Protein AF-0000000066248149 (afdb_homodimer)

pLDDT: mean 94.38, std 10.36, range [33.78, 98.94]

Radius of gyration: 23.55 Å; Cα contacts (8 Å, |Δi|>4): 414; chains: 2; bounding box: 56×66×55 Å

Secondary structure (DSSP, 8-state):
------HHHHHHHHHHHHHHHHHHHHHHIIIIIHHHHHHHS-HHHHHHHHHHHHHHHHHHHHHHHHHHHHHHHHHS-GGG--HHHHHHHHHHHHHHHHHHHIIIIIHHHHHHHHHHHHHHHHHTT-SSSPTT---SS-HHHHHHHH-HHHHHHHHHHHHHHHHHHHHHHHHHHHHHHHHHHHHHTBS--/------HHHHHHHHHHHHHHHHHHHHHHIIIIIHHHHHHHS-HHHHHHHHHHHHHHHHHHHHHHHHHHHHHHHHHS-GGG--HHHHHHHHHHHHHHHHHHHIIIIIHHHHHHHHHHHHHHHHHTT-SSSPTT---SS-HHHHHHHH-HHHHHHHHHHHHHHHHHHHHHHHHHHHHHHHHHHHHHTBS--

Foldseek 3Di:
DCVPCPPVNVLVVLLVVLLVVLLVLLCCCQPPPLVCPLQVAFQVVSLVVCLVCQLVNLVSQLVSLVSNLVSLVVVDPPVDGDPVSVLLNVLSVLLNVLSCCLNPPLVVQLSVLVVVLVVVQVVVVGRRDRPPPDDDDDVLVVCCVPDVVSVVSVVSNCVSVVSNSVSSVSNNVSSVVSVVVVVVVDPDD/DCVPCPPVNVLVVLLVVLLVVLLVLLCCCQPPPLVCCLQVAFQVVSLVVCLVCQLVNLVSQLVSLVSNLVSLVVVDPPVDGDPVSVLLNVLSVLLNVLSCCLNPPLVVQLSVLVVVLVVVQVVVVGRRDRPPPDDDDDVLVVCCVPDVVNVVSVVSNCVSVVSNSVSSVSNNVSSVVSVVVVVVVDPDD

InterPro domains:
  IPR025423 TMEM205-like [PF13664] (17-114)
  IPR042623 Transmembrane protein 205 [PTHR46916] (1-189)

Structure (mmCIF, N/CA/C/O backbone):
data_AF-0000000066248149-model_v1
#
loop_
_entity.id
_entity.type
_entity.pdbx_description
1 polymer 'Transmembrane protein 205'
#
loop_
_atom_site.group_PDB
_atom_site.id
_atom_site.type_symbol
_atom_site.label_atom_id
_atom_site.label_alt_id
_atom_site.label_comp_id
_atom_site.label_asym_id
_atom_site.label_entity_id
_atom_site.label_seq_id
_atom_site.pdbx_PDB_ins_code
_atom_site.Cartn_x
_atom_site.Cartn_y
_atom_site.Cartn_z
_atom_site.occupancy
_atom_site.B_iso_or_equiv
_atom_site.auth_seq_id
_atom_site.auth_comp_id
_atom_site.auth_asym_id
_atom_site.auth_atom_id
_atom_site.pdbx_PDB_model_num
ATOM 1 N N . MET A 1 1 ? 14.969 28.234 25.125 1 33.91 1 MET A N 1
ATOM 2 C CA . MET A 1 1 ? 13.562 27.922 24.906 1 33.91 1 MET A CA 1
ATOM 3 C C . MET A 1 1 ? 13.344 26.406 24.844 1 33.91 1 MET A C 1
ATOM 5 O O . MET A 1 1 ? 13.898 25.734 23.969 1 33.91 1 MET A O 1
ATOM 9 N N . GLU A 1 2 ? 13.234 25.688 25.938 1 38.41 2 GLU A N 1
ATOM 10 C CA . GLU A 1 2 ? 13.242 24.281 26.328 1 38.41 2 GLU A CA 1
ATOM 11 C C . GLU A 1 2 ? 12.25 23.469 25.5 1 38.41 2 GLU A C 1
ATOM 13 O O . GLU A 1 2 ? 11.07 23.391 25.828 1 38.41 2 GLU A O 1
ATOM 18 N N . GLU A 1 3 ? 12.18 23.672 24.219 1 42.09 3 GLU A N 1
ATOM 19 C CA . GLU A 1 3 ? 11.172 23.094 23.344 1 42.09 3 GLU A CA 1
ATOM 20 C C . GLU A 1 3 ? 11.016 21.594 23.609 1 42.09 3 GLU A C 1
ATOM 22 O O . GLU A 1 3 ? 11.758 20.781 23.047 1 42.09 3 GLU A O 1
ATOM 27 N N . GLY A 1 4 ? 11.125 21.125 24.75 1 42.22 4 GLY A N 1
ATOM 28 C CA . GLY A 1 4 ? 10.773 19.828 25.312 1 42.22 4 GLY A CA 1
ATOM 29 C C . GLY A 1 4 ? 9.594 19.172 24.609 1 42.22 4 GLY A C 1
ATOM 30 O O . GLY A 1 4 ? 8.633 19.859 24.25 1 42.22 4 GLY A O 1
ATOM 31 N N . GLY A 1 5 ? 9.695 18.094 23.781 1 51.47 5 GLY A N 1
ATOM 32 C CA . GLY A 1 5 ? 8.609 17.453 23.062 1 51.47 5 GLY A CA 1
ATOM 33 C C . GLY A 1 5 ? 7.305 17.438 23.828 1 51.47 5 GLY A C 1
ATOM 34 O O . GLY A 1 5 ? 7.199 16.781 24.875 1 51.47 5 GLY A O 1
ATOM 35 N N . ASN A 1 6 ? 6.555 18.562 24.047 1 65.19 6 ASN A N 1
ATOM 36 C CA . ASN A 1 6 ? 5.242 18.672 24.688 1 65.19 6 ASN A CA 1
ATOM 37 C C . ASN A 1 6 ? 4.328 17.531 24.25 1 65.19 6 ASN A C 1
ATOM 39 O O . ASN A 1 6 ? 4.41 17.047 23.125 1 65.19 6 ASN A O 1
ATOM 43 N N . PRO A 1 7 ? 3.953 16.609 25.297 1 70.25 7 PRO A N 1
ATOM 44 C CA . PRO A 1 7 ? 2.994 15.531 25.031 1 70.25 7 PRO A CA 1
ATOM 45 C C . PRO A 1 7 ? 2.027 15.875 23.906 1 70.25 7 PRO A C 1
ATOM 47 O O . PRO A 1 7 ? 1.645 14.992 23.125 1 70.25 7 PRO A O 1
ATOM 50 N N . GLY A 1 8 ? 1.826 17.047 23.688 1 83.5 8 GLY A N 1
ATOM 51 C CA . GLY A 1 8 ? 0.946 17.5 22.625 1 83.5 8 GLY A CA 1
ATOM 52 C C . GLY A 1 8 ? 1.567 17.375 21.25 1 83.5 8 GLY A C 1
ATOM 53 O O . GLY A 1 8 ? 0.894 16.984 20.281 1 83.5 8 GLY A O 1
ATOM 54 N N . SER A 1 9 ? 2.834 17.609 21.219 1 89.06 9 SER A N 1
ATOM 55 C CA . SER A 1 9 ? 3.533 17.531 19.938 1 89.06 9 SER A CA 1
ATOM 56 C C . SER A 1 9 ? 3.629 16.078 19.453 1 89.06 9 SER A C 1
ATOM 58 O O . SER A 1 9 ? 3.42 15.805 18.266 1 89.06 9 SER A O 1
ATOM 60 N N . LEU A 1 10 ? 3.918 15.18 20.328 1 93.38 10 LEU A N 1
ATOM 61 C CA . LEU A 1 10 ? 4.031 13.766 19.969 1 93.38 10 LEU A CA 1
ATOM 62 C C . LEU A 1 10 ? 2.688 13.219 19.5 1 93.38 10 LEU A C 1
ATOM 64 O O . LEU A 1 10 ? 2.631 12.438 18.547 1 93.38 10 LEU A O 1
ATOM 68 N N . THR A 1 11 ? 1.676 13.633 20.156 1 95.31 11 THR A N 1
ATOM 69 C CA . THR A 1 11 ? 0.334 13.18 19.797 1 95.31 11 THR A CA 1
ATOM 70 C C . THR A 1 11 ? -0.027 13.617 18.375 1 95.31 11 THR A C 1
ATOM 72 O O . THR A 1 11 ? -0.586 12.836 17.609 1 95.31 11 THR A O 1
ATOM 75 N N . LYS A 1 12 ? 0.345 14.805 18.031 1 95.94 12 LYS A N 1
ATOM 76 C CA . LYS A 1 12 ? 0.084 15.305 16.688 1 95.94 12 LYS A CA 1
ATOM 77 C C . LYS A 1 12 ? 0.858 14.508 15.641 1 95.94 12 LYS A C 1
ATOM 79 O O . LYS A 1 12 ? 0.318 14.164 14.586 1 95.94 12 LYS A O 1
ATOM 84 N N . VAL A 1 13 ? 2.068 14.281 15.977 1 97.81 13 VAL A N 1
ATOM 85 C CA . VAL A 1 13 ? 2.93 13.562 15.047 1 97.81 13 VAL A CA 1
ATOM 86 C C . VAL A 1 13 ? 2.398 12.141 14.844 1 97.81 13 VAL A C 1
ATOM 88 O O . VAL A 1 13 ? 2.258 11.68 13.711 1 97.81 13 VAL A O 1
ATOM 91 N N . VAL A 1 14 ? 2.035 11.453 15.914 1 98.44 14 VAL A N 1
ATOM 92 C CA . VAL A 1 14 ? 1.514 10.094 15.812 1 98.44 14 VAL A CA 1
ATOM 93 C C . VAL A 1 14 ? 0.2 10.094 15.039 1 98.44 14 VAL A C 1
ATOM 95 O O . VAL A 1 14 ? -0.014 9.25 14.164 1 98.44 14 VAL A O 1
ATOM 98 N N . HIS A 1 15 ? -0.633 11.031 15.328 1 98.5 15 HIS A N 1
ATOM 99 C CA . HIS A 1 15 ? -1.924 11.133 14.656 1 98.5 15 HIS A CA 1
ATOM 100 C C . HIS A 1 15 ? -1.751 11.266 13.148 1 98.5 15 HIS A C 1
ATOM 102 O O . HIS A 1 15 ? -2.359 10.516 12.383 1 98.5 15 HIS A O 1
ATOM 108 N N . LEU A 1 16 ? -0.865 12.164 12.781 1 98.5 16 LEU A N 1
ATOM 109 C CA . LEU A 1 16 ? -0.711 12.43 11.352 1 98.5 16 LEU A CA 1
ATOM 110 C C . LEU A 1 16 ? -0.022 11.266 10.656 1 98.5 16 LEU A C 1
ATOM 112 O O . LEU A 1 16 ? -0.411 10.883 9.547 1 98.5 16 LEU A O 1
ATOM 116 N N . LEU A 1 17 ? 0.949 10.672 11.273 1 98.88 17 LEU A N 1
ATOM 117 C CA . LEU A 1 17 ? 1.654 9.555 10.656 1 98.88 17 LEU A CA 1
ATOM 118 C C . LEU A 1 17 ? 0.732 8.344 10.5 1 98.88 17 LEU A C 1
ATOM 120 O O . LEU A 1 17 ? 0.733 7.691 9.461 1 98.88 17 LEU A O 1
ATOM 124 N N . VAL A 1 18 ? -0.037 8.07 11.508 1 98.94 18 VAL A N 1
ATOM 125 C CA . VAL A 1 18 ? -0.947 6.934 11.469 1 98.94 18 VAL A CA 1
ATOM 126 C C . VAL A 1 18 ? -2.023 7.168 10.414 1 98.94 18 VAL A C 1
ATOM 128 O O . VAL A 1 18 ? -2.328 6.273 9.617 1 98.94 18 VAL A O 1
ATOM 131 N N . LEU A 1 19 ? -2.566 8.352 10.391 1 98.88 19 LEU A N 1
ATOM 132 C CA . LEU A 1 19 ? -3.586 8.695 9.406 1 98.88 19 LEU A CA 1
ATOM 133 C C . LEU A 1 19 ? -3.018 8.633 7.992 1 98.88 19 LEU A C 1
ATOM 135 O O . LEU A 1 19 ? -3.652 8.086 7.09 1 98.88 19 LEU A O 1
ATOM 139 N N . SER A 1 20 ? -1.817 9.148 7.789 1 98.94 20 SER A N 1
ATOM 140 C CA . SER A 1 20 ? -1.15 9.117 6.492 1 98.94 20 SER A CA 1
ATOM 141 C C . SER A 1 20 ? -0.842 7.691 6.055 1 98.94 20 SER A C 1
ATOM 143 O O . SER A 1 20 ? -0.979 7.352 4.879 1 98.94 20 SER A O 1
ATOM 145 N N . GLY A 1 21 ? -0.405 6.93 7.039 1 98.88 21 GLY A N 1
ATOM 146 C CA . GLY A 1 21 ? -0.153 5.523 6.754 1 98.88 21 GLY A CA 1
ATOM 147 C C . GLY A 1 21 ? -1.379 4.789 6.246 1 98.88 21 GLY A C 1
ATOM 148 O O . GLY A 1 21 ? -1.31 4.078 5.242 1 98.88 21 GLY A O 1
ATOM 149 N N . ALA A 1 22 ? -2.486 5.012 6.922 1 98.88 22 ALA A N 1
ATOM 150 C CA . ALA A 1 22 ? -3.732 4.363 6.523 1 98.88 22 ALA A CA 1
ATOM 151 C C . ALA A 1 22 ? -4.188 4.852 5.148 1 98.88 22 ALA A C 1
ATOM 153 O O . ALA A 1 22 ? -4.539 4.043 4.285 1 98.88 22 ALA A O 1
ATOM 154 N N . TRP A 1 23 ? -4.152 6.133 4.965 1 98.81 23 TRP A N 1
ATOM 155 C CA . TRP A 1 23 ? -4.566 6.746 3.709 1 98.81 23 TRP A CA 1
ATOM 156 C C . TRP A 1 23 ? -3.734 6.215 2.545 1 98.81 23 TRP A C 1
ATOM 158 O O . TRP A 1 23 ? -4.285 5.766 1.536 1 98.81 23 TRP A O 1
ATOM 168 N N . GLY A 1 24 ? -2.451 6.219 2.662 1 98.88 24 GLY A N 1
ATOM 169 C CA . GLY A 1 24 ? -1.579 5.785 1.581 1 98.88 24 GLY A CA 1
ATOM 170 C C . GLY A 1 24 ? -1.695 4.305 1.277 1 98.88 24 GLY A C 1
ATOM 171 O O . GLY A 1 24 ? -1.671 3.9 0.112 1 98.88 24 GLY A O 1
ATOM 172 N N . MET A 1 25 ? -1.749 3.527 2.352 1 98.81 25 MET A N 1
ATOM 173 C CA . MET A 1 25 ? -1.972 2.094 2.184 1 98.81 25 MET A CA 1
ATOM 174 C C . MET A 1 25 ? -3.262 1.83 1.415 1 98.81 25 MET A C 1
ATOM 176 O O . MET A 1 25 ? -3.277 1.038 0.471 1 98.81 25 MET A O 1
ATOM 180 N N . GLN A 1 26 ? -4.297 2.525 1.776 1 98.88 26 GLN A N 1
ATOM 181 C CA . GLN A 1 26 ? -5.598 2.326 1.15 1 98.88 26 GLN A CA 1
ATOM 182 C C . GLN A 1 26 ? -5.582 2.777 -0.307 1 98.88 26 GLN A C 1
ATOM 184 O O . GLN A 1 26 ? -6.16 2.119 -1.173 1 98.88 26 GLN A O 1
ATOM 189 N N . MET A 1 27 ? -4.941 3.842 -0.58 1 98.81 27 MET A N 1
ATOM 190 C CA . MET A 1 27 ? -4.832 4.32 -1.955 1 98.81 27 MET A CA 1
ATOM 191 C C . MET A 1 27 ? -4.105 3.301 -2.828 1 98.81 27 MET A C 1
ATOM 193 O O . MET A 1 27 ? -4.543 3.006 -3.939 1 98.81 27 MET A O 1
ATOM 197 N N . TRP A 1 28 ? -3.068 2.773 -2.297 1 98.75 28 TRP A N 1
ATOM 198 C CA . TRP A 1 28 ? -2.246 1.819 -3.033 1 98.75 28 TRP A CA 1
ATOM 199 C C . TRP A 1 28 ? -3.014 0.527 -3.295 1 98.75 28 TRP A C 1
ATOM 201 O O . TRP A 1 28 ? -3.086 0.059 -4.434 1 98.75 28 TRP A O 1
ATOM 211 N N . VAL A 1 29 ? -3.592 -0.012 -2.285 1 98.5 29 VAL A N 1
ATOM 212 C CA . VAL A 1 29 ? -4.234 -1.32 -2.365 1 98.5 29 VAL A CA 1
ATOM 213 C C . VAL A 1 29 ? -5.492 -1.228 -3.227 1 98.5 29 VAL A C 1
ATOM 215 O O . VAL A 1 29 ? -5.777 -2.129 -4.016 1 98.5 29 VAL A O 1
ATOM 218 N N . THR A 1 30 ? -6.223 -0.113 -3.146 1 97.94 30 THR A N 1
ATOM 219 C CA . THR A 1 30 ? -7.516 0.007 -3.812 1 97.94 30 THR A CA 1
ATOM 220 C C . THR A 1 30 ? -7.332 0.404 -5.273 1 97.94 30 THR A C 1
ATOM 222 O O . THR A 1 30 ? -7.98 -0.158 -6.16 1 97.94 30 THR A O 1
ATOM 225 N N . PHE A 1 31 ? -6.383 1.302 -5.543 1 98.25 31 PHE A N 1
ATOM 226 C CA . PHE A 1 31 ? -6.43 1.921 -6.863 1 98.25 31 PHE A CA 1
ATOM 227 C C . PHE A 1 31 ? -5.227 1.503 -7.699 1 98.25 31 PHE A C 1
ATOM 229 O O . PHE A 1 31 ? -5.176 1.773 -8.898 1 98.25 31 PHE A O 1
ATOM 236 N N . ILE A 1 32 ? -4.203 0.865 -7.117 1 98.19 32 ILE A N 1
ATOM 237 C CA . ILE A 1 32 ? -3.02 0.554 -7.914 1 98.19 32 ILE A CA 1
ATOM 238 C C . ILE A 1 32 ? -2.762 -0.951 -7.887 1 98.19 32 ILE A C 1
ATOM 240 O O . ILE A 1 32 ? -2.959 -1.639 -8.891 1 98.19 32 ILE A O 1
ATOM 244 N N . SER A 1 33 ? -2.461 -1.446 -6.66 1 97.88 33 SER A N 1
ATOM 245 C CA . SER A 1 33 ? -1.986 -2.822 -6.566 1 97.88 33 SER A CA 1
ATOM 246 C C . SER A 1 33 ? -3.045 -3.807 -7.051 1 97.88 33 SER A C 1
ATOM 248 O O . SER A 1 33 ? -2.738 -4.746 -7.789 1 97.88 33 SER A O 1
ATOM 250 N N . GLY A 1 34 ? -4.297 -3.58 -6.691 1 96 34 GLY A N 1
ATOM 251 C CA . GLY A 1 34 ? -5.363 -4.473 -7.121 1 96 34 GLY A CA 1
ATOM 252 C C . GLY A 1 34 ? -5.5 -4.551 -8.633 1 96 34 GLY A C 1
ATOM 253 O O . GLY A 1 34 ? -5.609 -5.641 -9.195 1 96 34 GLY A O 1
ATOM 254 N N . PHE A 1 35 ? -5.414 -3.459 -9.273 1 96 35 PHE A N 1
ATOM 255 C CA . PHE A 1 35 ? -5.602 -3.4 -10.719 1 96 35 PHE A CA 1
ATOM 256 C C . PHE A 1 35 ? -4.391 -3.971 -11.445 1 96 35 PHE A C 1
ATOM 258 O O . PHE A 1 35 ? -4.535 -4.746 -12.391 1 96 35 PHE A O 1
ATOM 265 N N . VAL A 1 36 ? -3.242 -3.66 -10.969 1 97.81 36 VAL A N 1
ATOM 266 C CA . VAL A 1 36 ? -2.01 -4.117 -11.594 1 97.81 36 VAL A CA 1
ATOM 267 C C . VAL A 1 36 ? -1.908 -5.637 -11.492 1 97.81 36 VAL A C 1
ATOM 269 O O . VAL A 1 36 ? -1.599 -6.312 -12.477 1 97.81 36 VAL A O 1
ATOM 272 N N . LEU A 1 37 ? -2.23 -6.156 -10.375 1 98.12 37 LEU A N 1
ATOM 273 C CA . LEU A 1 37 ? -2.092 -7.594 -10.164 1 98.12 37 LEU A CA 1
ATOM 274 C C . LEU A 1 37 ? -3.209 -8.359 -10.859 1 98.12 37 LEU A C 1
ATOM 276 O O . LEU A 1 37 ? -2.984 -9.445 -11.391 1 98.12 37 LEU A O 1
ATOM 280 N N . PHE A 1 38 ? -4.395 -7.789 -10.891 1 96.5 38 PHE A N 1
ATOM 281 C CA . PHE A 1 38 ? -5.508 -8.445 -11.57 1 96.5 38 PHE A CA 1
ATOM 282 C C . PHE A 1 38 ? -5.203 -8.625 -13.047 1 96.5 38 PHE A C 1
ATOM 284 O O . PHE A 1 38 ? -5.492 -9.68 -13.625 1 96.5 38 PHE A O 1
ATOM 291 N N . ARG A 1 39 ? -4.578 -7.695 -13.664 1 95.88 39 ARG A N 1
ATOM 292 C CA . ARG A 1 39 ? -4.293 -7.742 -15.094 1 95.88 39 ARG A CA 1
ATOM 293 C C . ARG A 1 39 ? -2.992 -8.492 -15.367 1 95.88 39 ARG A C 1
ATOM 295 O O . ARG A 1 39 ? -2.719 -8.867 -16.516 1 95.88 39 ARG A O 1
ATOM 302 N N . GLY A 1 40 ? -2.246 -8.703 -14.32 1 96.5 40 GLY A N 1
ATOM 303 C CA . GLY A 1 40 ? -0.903 -9.203 -14.562 1 96.5 40 GLY A CA 1
ATOM 304 C C . GLY A 1 40 ? -0.698 -10.625 -14.078 1 96.5 40 GLY A C 1
ATOM 305 O O . GLY A 1 40 ? 0.322 -11.242 -14.375 1 96.5 40 GLY A O 1
ATOM 306 N N . LEU A 1 41 ? -1.676 -11.148 -13.328 1 97.44 41 LEU A N 1
ATOM 307 C CA . LEU A 1 41 ? -1.534 -12.477 -12.75 1 97.44 41 LEU A CA 1
ATOM 308 C C . LEU A 1 41 ? -2.654 -13.398 -13.234 1 97.44 41 LEU A C 1
ATOM 310 O O . LEU A 1 41 ? -3.742 -12.93 -13.57 1 97.44 41 LEU A O 1
ATOM 314 N N . PRO A 1 42 ? -2.324 -14.727 -13.258 1 96.94 42 PRO A N 1
ATOM 315 C CA . PRO A 1 42 ? -3.445 -15.656 -13.414 1 96.94 42 PRO A CA 1
ATOM 316 C C . PRO A 1 42 ? -4.527 -15.453 -12.352 1 96.94 42 PRO A C 1
ATOM 318 O O . PRO A 1 42 ? -4.219 -15.125 -11.203 1 96.94 42 PRO A O 1
ATOM 321 N N . ARG A 1 43 ? -5.711 -15.695 -12.75 1 96.62 43 ARG A N 1
ATOM 322 C CA . ARG A 1 43 ? -6.883 -15.391 -11.938 1 96.62 43 ARG A CA 1
ATOM 323 C C . ARG A 1 43 ? -6.758 -16 -10.547 1 96.62 43 ARG A C 1
ATOM 325 O O . ARG A 1 43 ? -6.938 -15.312 -9.539 1 96.62 43 ARG A O 1
ATOM 332 N N . HIS A 1 44 ? -6.391 -17.266 -10.43 1 97.88 44 HIS A N 1
ATOM 333 C CA . HIS A 1 44 ? -6.344 -17.922 -9.125 1 97.88 44 HIS A CA 1
ATOM 334 C C . HIS A 1 44 ? -5.125 -17.484 -8.328 1 97.88 44 HIS A C 1
ATOM 336 O O . HIS A 1 44 ? -5.168 -17.438 -7.098 1 97.88 44 HIS A O 1
ATOM 342 N N . THR A 1 45 ? -4.008 -17.172 -9.023 1 97.81 45 THR A N 1
ATOM 343 C CA . THR A 1 45 ? -2.85 -16.609 -8.344 1 97.81 45 THR A CA 1
ATOM 344 C C . THR A 1 45 ? -3.188 -15.242 -7.73 1 97.81 45 THR A C 1
ATOM 346 O O . THR A 1 45 ? -2.783 -14.945 -6.605 1 97.81 45 THR A O 1
ATOM 349 N N . PHE A 1 46 ? -3.941 -14.492 -8.492 1 98.31 46 PHE A N 1
ATOM 350 C CA . PHE A 1 46 ? -4.41 -13.211 -7.977 1 98.31 46 PHE A CA 1
ATOM 351 C C . PHE A 1 46 ? -5.223 -13.406 -6.703 1 98.31 46 PHE A C 1
ATOM 353 O O . PHE A 1 46 ? -5.016 -12.695 -5.715 1 98.31 46 PHE A O 1
ATOM 360 N N . GLY A 1 47 ? -6.105 -14.297 -6.738 1 98.06 47 GLY A N 1
ATOM 361 C CA . GLY A 1 47 ? -6.895 -14.594 -5.555 1 98.06 47 GLY A CA 1
ATOM 362 C C . GLY A 1 47 ? -6.055 -15.008 -4.359 1 98.06 47 GLY A C 1
ATOM 363 O O . GLY A 1 47 ? -6.309 -14.578 -3.234 1 98.06 47 GLY A O 1
ATOM 364 N N . LEU A 1 48 ? -5.121 -15.82 -4.625 1 98.31 48 LEU A N 1
ATOM 365 C CA . LEU A 1 48 ? -4.223 -16.266 -3.564 1 98.31 48 LEU A CA 1
ATOM 366 C C . LEU A 1 48 ? -3.494 -15.086 -2.936 1 98.31 48 LEU A C 1
ATOM 368 O O . LEU A 1 48 ? -3.432 -14.969 -1.71 1 98.31 48 LEU A O 1
ATOM 372 N N . VAL A 1 49 ? -2.977 -14.227 -3.746 1 98.56 49 VAL A N 1
ATOM 373 C CA . VAL A 1 49 ? -2.256 -13.047 -3.277 1 98.56 49 VAL A CA 1
ATOM 374 C C . VAL A 1 49 ? -3.166 -12.203 -2.387 1 98.56 49 VAL A C 1
ATOM 376 O O . VAL A 1 49 ? -2.779 -11.812 -1.282 1 98.56 49 VAL A O 1
ATOM 379 N N . GLN A 1 50 ? -4.379 -11.938 -2.883 1 98.25 50 GLN A N 1
ATOM 380 C CA . GLN A 1 50 ? -5.324 -11.125 -2.123 1 98.25 50 GLN A CA 1
ATOM 381 C C . GLN A 1 50 ? -5.676 -11.789 -0.796 1 98.25 50 GLN A C 1
ATOM 383 O O . GLN A 1 50 ? -5.797 -11.117 0.229 1 98.25 50 GLN A O 1
ATOM 388 N N . SER A 1 51 ? -5.852 -13.078 -0.835 1 98.38 51 SER A N 1
ATOM 389 C CA . SER A 1 51 ? -6.238 -13.797 0.373 1 98.38 51 SER A CA 1
ATOM 390 C C . SER A 1 51 ? -5.152 -13.711 1.44 1 98.38 51 SER A C 1
ATOM 392 O O . SER A 1 51 ? -5.441 -13.797 2.637 1 98.38 51 SER A O 1
ATOM 394 N N . LYS A 1 52 ? -3.887 -13.523 1.067 1 98.19 52 LYS A N 1
ATOM 395 C CA . LYS A 1 52 ? -2.789 -13.375 2.02 1 98.19 52 LYS A CA 1
ATOM 396 C C . LYS A 1 52 ? -2.725 -11.953 2.562 1 98.19 52 LYS A C 1
ATOM 398 O O . LYS A 1 52 ? -2.406 -11.742 3.734 1 98.19 52 LYS A O 1
ATOM 403 N N . LEU A 1 53 ? -3.057 -11 1.758 1 98.62 53 LEU A N 1
ATOM 404 C CA . LEU A 1 53 ? -2.828 -9.594 2.084 1 98.62 53 LEU A CA 1
ATOM 405 C C . LEU A 1 53 ? -4 -9.023 2.877 1 98.62 53 LEU A C 1
ATOM 407 O O . LEU A 1 53 ? -3.801 -8.25 3.814 1 98.62 53 LEU A O 1
ATOM 411 N N . PHE A 1 54 ? -5.215 -9.398 2.615 1 98.62 54 PHE A N 1
ATOM 412 C CA . PHE A 1 54 ? -6.395 -8.648 3.031 1 98.62 54 PHE A CA 1
ATOM 413 C C . PHE A 1 54 ? -6.641 -8.812 4.527 1 98.62 54 PHE A C 1
ATOM 415 O O . PHE A 1 54 ? -7.094 -7.879 5.191 1 98.62 54 PHE A O 1
ATOM 422 N N . PRO A 1 55 ? -6.406 -9.945 5.117 1 98.5 55 PRO A N 1
ATOM 423 C CA . PRO A 1 55 ? -6.539 -10 6.578 1 98.5 55 PRO A CA 1
ATOM 424 C C . PRO A 1 55 ? -5.676 -8.953 7.285 1 98.5 55 PRO A C 1
ATOM 426 O O . PRO A 1 55 ? -6.133 -8.305 8.227 1 98.5 55 PRO A O 1
ATOM 429 N N . PHE A 1 56 ? -4.484 -8.742 6.859 1 98.56 56 PHE A N 1
ATOM 430 C CA . PHE A 1 56 ? -3.598 -7.75 7.449 1 98.56 56 PHE A CA 1
ATOM 431 C C . PHE A 1 56 ? -4.059 -6.34 7.105 1 98.56 56 PHE A C 1
ATOM 433 O O . PHE A 1 56 ? -4.086 -5.461 7.973 1 98.56 56 PHE A O 1
ATOM 440 N N . TYR A 1 57 ? -4.391 -6.18 5.859 1 98.81 57 TYR A N 1
ATOM 441 C CA . TYR A 1 57 ? -4.812 -4.871 5.367 1 98.81 57 TYR A CA 1
ATOM 442 C C . TYR A 1 57 ? -5.98 -4.332 6.188 1 98.81 57 TYR A C 1
ATOM 444 O O . TYR A 1 57 ? -5.941 -3.191 6.66 1 98.81 57 TYR A O 1
ATOM 452 N N . PHE A 1 58 ? -6.961 -5.137 6.414 1 98.88 58 PHE A N 1
ATOM 453 C CA . PHE A 1 58 ? -8.18 -4.668 7.066 1 98.88 58 PHE A CA 1
ATOM 454 C C . PHE A 1 58 ? -7.969 -4.543 8.57 1 98.88 58 PHE A C 1
ATOM 456 O O . PHE A 1 58 ? -8.508 -3.629 9.203 1 98.88 58 PHE A O 1
ATOM 463 N N . HIS A 1 59 ? -7.223 -5.434 9.125 1 98.88 59 HIS A N 1
ATOM 464 C CA . HIS A 1 59 ? -6.973 -5.309 10.555 1 98.88 59 HIS A CA 1
ATOM 465 C C . HIS A 1 59 ? -6.078 -4.113 10.852 1 98.88 59 HIS A C 1
ATOM 467 O O . HIS A 1 59 ? -6.262 -3.432 11.859 1 98.88 59 HIS A O 1
ATOM 473 N N . ILE A 1 60 ? -5.102 -3.871 10.016 1 98.88 60 ILE A N 1
ATOM 474 C CA . ILE A 1 60 ? -4.262 -2.688 10.188 1 98.88 60 ILE A CA 1
ATOM 475 C C . ILE A 1 60 ? -5.109 -1.428 10.023 1 98.88 60 ILE A C 1
ATOM 477 O O . ILE A 1 60 ? -4.977 -0.476 10.797 1 98.88 60 ILE A O 1
ATOM 481 N N . SER A 1 61 ? -6 -1.413 9 1 98.88 61 SER A N 1
ATOM 482 C CA . SER A 1 61 ? -6.914 -0.289 8.82 1 98.88 61 SER A CA 1
ATOM 483 C C . SER A 1 61 ? -7.754 -0.044 10.07 1 98.88 61 SER A C 1
ATOM 485 O O . SER A 1 61 ? -7.906 1.098 10.5 1 98.88 61 SER A O 1
ATOM 487 N N . MET A 1 62 ? -8.258 -1.098 10.625 1 98.94 62 MET A N 1
ATOM 488 C CA . MET A 1 62 ? -9.07 -1.012 11.836 1 98.94 62 MET A CA 1
ATOM 489 C C . MET A 1 62 ? -8.258 -0.45 13 1 98.94 62 MET A C 1
ATOM 491 O O . MET A 1 62 ? -8.727 0.433 13.719 1 98.94 62 MET A O 1
ATOM 495 N N . GLY A 1 63 ? -7.055 -0.979 13.164 1 98.94 63 GLY A N 1
ATOM 496 C CA . GLY A 1 63 ? -6.184 -0.49 14.219 1 98.94 63 GLY A CA 1
ATOM 497 C C . GLY A 1 63 ? -5.824 0.976 14.07 1 98.94 63 GLY A C 1
ATOM 498 O O . GLY A 1 63 ? -5.852 1.73 15.047 1 98.94 63 GLY A O 1
ATOM 499 N N . CYS A 1 64 ? -5.453 1.396 12.875 1 98.88 64 CYS A N 1
ATOM 500 C CA . CYS A 1 64 ? -5.133 2.795 12.609 1 98.88 64 CYS A CA 1
ATOM 501 C C . CYS A 1 64 ? -6.324 3.693 12.906 1 98.88 64 CYS A C 1
ATOM 503 O O . CYS A 1 64 ? -6.172 4.762 13.5 1 98.88 64 CYS A O 1
ATOM 505 N N . ALA A 1 65 ? -7.492 3.229 12.484 1 98.88 65 ALA A N 1
ATOM 506 C CA . ALA A 1 65 ? -8.703 4.012 12.734 1 98.88 65 ALA A CA 1
ATOM 507 C C . ALA A 1 65 ? -8.961 4.16 14.227 1 98.88 65 ALA A C 1
ATOM 509 O O . ALA A 1 65 ? -9.344 5.238 14.695 1 98.88 65 ALA A O 1
ATOM 510 N N . PHE A 1 66 ? -8.75 3.127 14.945 1 98.94 66 PHE A N 1
ATOM 511 C CA . PHE A 1 66 ? -8.961 3.148 16.391 1 98.94 66 PHE A CA 1
ATOM 512 C C . PHE A 1 66 ? -7.992 4.117 17.062 1 98.94 66 PHE A C 1
ATOM 514 O O . PHE A 1 66 ? -8.406 4.945 17.875 1 98.94 66 PHE A O 1
ATOM 521 N N . VAL A 1 67 ? -6.746 4.031 16.719 1 98.88 67 VAL A N 1
ATOM 522 C CA . VAL A 1 67 ? -5.715 4.887 17.281 1 98.88 67 VAL A CA 1
ATOM 523 C C . VAL A 1 67 ? -6.043 6.352 17 1 98.88 67 VAL A C 1
ATOM 525 O O . VAL A 1 67 ? -6 7.195 17.891 1 98.88 67 VAL A O 1
ATOM 528 N N . ASN A 1 68 ? -6.414 6.645 15.812 1 98.81 68 ASN A N 1
ATOM 529 C CA . ASN A 1 68 ? -6.676 8.023 15.422 1 98.81 68 ASN A CA 1
ATOM 530 C C . ASN A 1 68 ? -7.926 8.57 16.109 1 98.81 68 ASN A C 1
ATOM 532 O O . ASN A 1 68 ? -7.969 9.742 16.484 1 98.81 68 ASN A O 1
ATOM 536 N N . LEU A 1 69 ? -8.945 7.727 16.203 1 98.75 69 LEU A N 1
ATOM 537 C CA . LEU A 1 69 ? -10.148 8.164 16.906 1 98.75 69 LEU A CA 1
ATOM 538 C C . LEU A 1 69 ? -9.844 8.461 18.359 1 98.75 69 LEU A C 1
ATOM 540 O O . LEU A 1 69 ? -10.273 9.484 18.891 1 98.75 69 LEU A O 1
ATOM 544 N N . CYS A 1 70 ? -9.055 7.59 19 1 98.5 70 CYS A N 1
ATOM 545 C CA . CYS A 1 70 ? -8.703 7.781 20.406 1 98.5 70 CYS A CA 1
ATOM 546 C C . CYS A 1 70 ? -7.895 9.062 20.594 1 98.5 70 CYS A C 1
ATOM 548 O O . CYS A 1 70 ? -8.141 9.82 21.531 1 98.5 70 CYS A O 1
ATOM 550 N N . ILE A 1 71 ? -7.004 9.289 19.719 1 97.94 71 ILE A N 1
ATOM 551 C CA . ILE A 1 71 ? -6.164 10.477 19.812 1 97.94 71 ILE A CA 1
ATOM 552 C C . ILE A 1 71 ? -7.023 11.734 19.656 1 97.94 71 ILE A C 1
ATOM 554 O O . ILE A 1 71 ? -6.973 12.641 20.484 1 97.94 71 ILE A O 1
ATOM 558 N N . LEU A 1 72 ? -7.824 11.789 18.641 1 97.19 72 LEU A N 1
ATOM 559 C CA . LEU A 1 72 ? -8.641 12.977 18.422 1 97.19 72 LEU A CA 1
ATOM 560 C C . LEU A 1 72 ? -9.617 13.188 19.578 1 97.19 72 LEU A C 1
ATOM 562 O O . LEU A 1 72 ? -9.789 14.312 20.047 1 97.19 72 LEU A O 1
ATOM 566 N N . ALA A 1 73 ? -10.234 12.117 20.016 1 96.69 73 ALA A N 1
ATOM 567 C CA . ALA A 1 73 ? -11.195 12.203 21.109 1 96.69 73 ALA A CA 1
ATOM 568 C C . ALA A 1 73 ? -10.539 12.742 22.375 1 96.69 73 ALA A C 1
ATOM 570 O O . ALA A 1 73 ? -11.164 13.477 23.141 1 96.69 73 ALA A O 1
ATOM 571 N N . SER A 1 74 ? -9.32 12.406 22.594 1 95 74 SER A N 1
ATOM 572 C CA . SER A 1 74 ? -8.617 12.836 23.797 1 95 74 SER A CA 1
ATOM 573 C C . SER A 1 74 ? -8.242 14.312 23.734 1 95 74 SER A C 1
ATOM 575 O O . SER A 1 74 ? -7.93 14.922 24.75 1 95 74 SER A O 1
ATOM 577 N N . GLN A 1 75 ? -8.281 14.852 22.547 1 91.69 75 GLN A N 1
ATOM 578 C CA . GLN A 1 75 ? -7.902 16.25 22.359 1 91.69 75 GLN A CA 1
ATOM 579 C C . GLN A 1 75 ? -9.133 17.156 22.359 1 91.69 75 GLN A C 1
ATOM 581 O O . GLN A 1 75 ? -9 18.375 22.375 1 91.69 75 GLN A O 1
ATOM 586 N N . CYS A 1 76 ? -10.273 16.609 22.359 1 90.56 76 CYS A N 1
ATOM 587 C CA . CYS A 1 76 ? -11.508 17.375 22.234 1 90.56 76 CYS A CA 1
ATOM 588 C C . CYS A 1 76 ? -11.992 17.844 23.594 1 90.56 76 CYS A C 1
ATOM 590 O O . CYS A 1 76 ? -11.859 17.125 24.594 1 90.56 76 CYS A O 1
ATOM 592 N N . SER A 1 77 ? -12.484 19.109 23.672 1 90.56 77 SER A N 1
ATOM 593 C CA . SER A 1 77 ? -13.273 19.547 24.812 1 90.56 77 SER A CA 1
ATOM 594 C C . SER A 1 77 ? -14.734 19.156 24.672 1 90.56 77 SER A C 1
ATOM 596 O O . SER A 1 77 ? -15.516 19.875 24.047 1 90.56 77 SER A O 1
ATOM 598 N N . TRP A 1 78 ? -15.102 18.125 25.266 1 91.94 78 TRP A N 1
ATOM 599 C CA . TRP A 1 78 ? -16.391 17.484 25.047 1 91.94 78 TRP A CA 1
ATOM 600 C C . TRP A 1 78 ? -17.531 18.375 25.484 1 91.94 78 TRP A C 1
ATOM 602 O O . TRP A 1 78 ? -18.641 18.312 24.938 1 91.94 78 TRP A O 1
ATOM 612 N N . ALA A 1 79 ? -17.328 19.281 26.438 1 93.5 79 ALA A N 1
ATOM 613 C CA . ALA A 1 79 ? -18.344 20.203 26.938 1 93.5 79 ALA A CA 1
ATOM 614 C C . ALA A 1 79 ? -18.609 21.312 25.922 1 93.5 79 ALA A C 1
ATOM 616 O O . ALA A 1 79 ? -19.688 21.891 25.906 1 93.5 79 ALA A O 1
ATOM 617 N N . GLN A 1 80 ? -17.734 21.625 25.016 1 94.81 80 GLN A N 1
ATOM 618 C CA . GLN A 1 80 ? -17.844 22.703 24.047 1 94.81 80 GLN A CA 1
ATOM 619 C C . GLN A 1 80 ? -17.391 22.25 22.656 1 94.81 80 GLN A C 1
ATOM 621 O O . GLN A 1 80 ? -16.641 22.938 21.984 1 94.81 80 GLN A O 1
ATOM 626 N N . LEU A 1 81 ? -17.938 21.172 22.266 1 93.19 81 LEU A N 1
ATOM 627 C CA . LEU A 1 81 ? -17.578 20.609 20.953 1 93.19 81 LEU A CA 1
ATOM 628 C C . LEU A 1 81 ? -18.125 21.484 19.828 1 93.19 81 LEU A C 1
ATOM 630 O O . LEU A 1 81 ? -19.328 21.75 19.781 1 93.19 81 LEU A O 1
ATOM 634 N N . THR A 1 82 ? -17.266 21.938 18.938 1 93.94 82 THR A N 1
ATOM 635 C CA . THR A 1 82 ? -17.688 22.688 17.766 1 93.94 82 THR A CA 1
ATOM 636 C C . THR A 1 82 ? -18.188 21.75 16.672 1 93.94 82 THR A C 1
ATOM 638 O O . THR A 1 82 ? -17.953 20.547 16.734 1 93.94 82 THR A O 1
ATOM 641 N N . PHE A 1 83 ? -18.875 22.297 15.703 1 95.62 83 PHE A N 1
ATOM 642 C CA . PHE A 1 83 ? -19.359 21.516 14.57 1 95.62 83 PHE A CA 1
ATOM 643 C C . PHE A 1 83 ? -18.203 20.875 13.812 1 95.62 83 PHE A C 1
ATOM 645 O O . PHE A 1 83 ? -18.297 19.734 13.375 1 95.62 83 PHE A O 1
ATOM 652 N N . TRP A 1 84 ? -17.188 21.625 13.688 1 93.75 84 TRP A N 1
ATOM 653 C CA . TRP A 1 84 ? -16.016 21.125 12.992 1 93.75 84 TRP A CA 1
ATOM 654 C C . TRP A 1 84 ? -15.414 19.922 13.727 1 93.75 84 TRP A C 1
ATOM 656 O O . TRP A 1 84 ? -15.172 18.875 13.117 1 93.75 84 TRP A O 1
ATOM 666 N N . GLU A 1 85 ? -15.227 20.062 14.945 1 94.5 85 GLU A N 1
ATOM 667 C CA . GLU A 1 85 ? -14.672 18.969 15.734 1 94.5 85 GLU A CA 1
ATOM 668 C C . GLU A 1 85 ? -15.57 17.75 15.68 1 94.5 85 GLU A C 1
ATOM 670 O O . GLU A 1 85 ? -15.086 16.625 15.531 1 94.5 85 GLU A O 1
ATOM 675 N N . ALA A 1 86 ? -16.844 17.969 15.805 1 96.88 86 ALA A N 1
ATOM 676 C CA . ALA A 1 86 ? -17.797 16.859 15.742 1 96.88 86 ALA A CA 1
ATOM 677 C C . ALA A 1 86 ? -17.734 16.156 14.398 1 96.88 86 ALA A C 1
ATOM 679 O O . ALA A 1 86 ? -17.828 14.93 14.328 1 96.88 86 ALA A O 1
ATOM 680 N N . SER A 1 87 ? -17.641 16.891 13.352 1 97.5 87 SER A N 1
ATOM 681 C CA . SER A 1 87 ? -17.578 16.297 12.016 1 97.5 87 SER A CA 1
ATOM 682 C C . SER A 1 87 ? -16.312 15.469 11.836 1 97.5 87 SER A C 1
ATOM 684 O O . SER A 1 87 ? -16.344 14.414 11.211 1 97.5 87 SER A O 1
ATOM 686 N N . GLN A 1 88 ? -15.242 15.961 12.383 1 97.38 88 GLN A N 1
ATOM 687 C CA . GLN A 1 88 ? -13.992 15.195 12.305 1 97.38 88 GLN A CA 1
ATOM 688 C C . GLN A 1 88 ? -14.094 13.906 13.109 1 97.38 88 GLN A C 1
ATOM 690 O O . GLN A 1 88 ? -13.648 12.852 12.648 1 97.38 88 GLN A O 1
ATOM 695 N N . LEU A 1 89 ? -14.641 13.953 14.258 1 98.06 89 LEU A N 1
ATOM 696 C CA . LEU A 1 89 ? -14.852 12.766 15.062 1 98.06 89 LEU A CA 1
ATOM 697 C C . LEU A 1 89 ? -15.758 11.766 14.344 1 98.06 89 LEU A C 1
ATOM 699 O O . LEU A 1 89 ? -15.508 10.562 14.383 1 98.06 89 LEU A O 1
ATOM 703 N N . PHE A 1 90 ? -16.75 12.297 13.719 1 98.5 90 PHE A N 1
ATOM 704 C CA . PHE A 1 90 ? -17.688 11.453 12.984 1 98.5 90 PHE A CA 1
ATOM 705 C C . PHE A 1 90 ? -16.969 10.711 11.859 1 98.5 90 PHE A C 1
ATOM 707 O O . PHE A 1 90 ? -17.188 9.516 11.648 1 98.5 90 PHE A O 1
ATOM 714 N N . LEU A 1 91 ? -16.141 11.422 11.117 1 98.81 91 LEU A N 1
ATOM 715 C CA . LEU A 1 91 ? -15.391 10.797 10.023 1 98.81 91 LEU A CA 1
ATOM 716 C C . LEU A 1 91 ? -14.539 9.641 10.547 1 98.81 91 LEU A C 1
ATOM 718 O O . LEU A 1 91 ? -14.516 8.562 9.945 1 98.81 91 LEU A O 1
ATOM 722 N N . LEU A 1 92 ? -13.844 9.844 11.648 1 98.81 92 LEU A N 1
ATOM 723 C CA . LEU A 1 92 ? -12.961 8.812 12.188 1 98.81 92 LEU A CA 1
ATOM 724 C C . LEU A 1 92 ? -13.773 7.652 12.758 1 98.81 92 LEU A C 1
ATOM 726 O O . LEU A 1 92 ? -13.367 6.496 12.656 1 98.81 92 LEU A O 1
ATOM 730 N N . LEU A 1 93 ? -14.906 7.973 13.383 1 98.88 93 LEU A N 1
ATOM 731 C CA . LEU A 1 93 ? -15.789 6.918 13.875 1 98.88 93 LEU A CA 1
ATOM 732 C C . LEU A 1 93 ? -16.344 6.082 12.727 1 98.88 93 LEU A C 1
ATOM 734 O O . LEU A 1 93 ? -16.422 4.859 12.828 1 98.88 93 LEU A O 1
ATOM 738 N N . LEU A 1 94 ? -16.75 6.785 11.672 1 98.88 94 LEU A N 1
ATOM 739 C CA . LEU A 1 94 ? -17.219 6.09 10.477 1 98.88 94 LEU A CA 1
ATOM 740 C C . LEU A 1 94 ? -16.141 5.168 9.922 1 98.88 94 LEU A C 1
ATOM 742 O O . LEU A 1 94 ? -16.406 4.008 9.609 1 98.88 94 LEU A O 1
ATOM 746 N N . SER A 1 95 ? -14.922 5.711 9.828 1 98.88 95 SER A N 1
ATOM 747 C CA . SER A 1 95 ? -13.797 4.91 9.344 1 98.88 95 SER A CA 1
ATOM 748 C C . SER A 1 95 ? -13.594 3.67 10.211 1 98.88 95 SER A C 1
ATOM 750 O O . SER A 1 95 ? -13.414 2.566 9.695 1 98.88 95 SER A O 1
ATOM 752 N N . LEU A 1 96 ? -13.641 3.803 11.484 1 98.94 96 LEU A N 1
ATOM 753 C CA . LEU A 1 96 ? -13.461 2.676 12.391 1 98.94 96 LEU A CA 1
ATOM 754 C C . LEU A 1 96 ? -14.562 1.643 12.211 1 98.94 96 LEU A C 1
ATOM 756 O O . LEU A 1 96 ? -14.297 0.441 12.156 1 98.94 96 LEU A O 1
ATOM 760 N N . THR A 1 97 ? -15.773 2.102 12.109 1 98.94 97 THR A N 1
ATOM 761 C CA . THR A 1 97 ? -16.906 1.203 11.953 1 98.94 97 THR A CA 1
ATOM 762 C C . THR A 1 97 ? -16.797 0.395 10.664 1 98.94 97 THR A C 1
ATOM 764 O O . THR A 1 97 ? -16.922 -0.832 10.688 1 98.94 97 THR A O 1
ATOM 767 N N . LEU A 1 98 ? -16.516 1.095 9.594 1 98.94 98 LEU A N 1
ATOM 768 C CA . LEU A 1 98 ? -16.438 0.434 8.297 1 98.94 98 LEU A CA 1
ATOM 769 C C . LEU A 1 98 ? -15.242 -0.518 8.25 1 98.94 98 LEU A C 1
ATOM 771 O O . LEU A 1 98 ? -15.352 -1.622 7.707 1 98.94 98 LEU A O 1
ATOM 775 N N . ALA A 1 99 ? -14.141 -0.085 8.82 1 98.94 99 ALA A N 1
ATOM 776 C CA . ALA A 1 99 ? -12.969 -0.948 8.875 1 98.94 99 ALA A CA 1
ATOM 777 C C . ALA A 1 99 ? -13.234 -2.191 9.711 1 98.94 99 ALA A C 1
ATOM 779 O O . ALA A 1 99 ? -12.766 -3.285 9.383 1 98.94 99 ALA A O 1
ATOM 780 N N . THR A 1 100 ? -13.945 -2.039 10.781 1 98.94 100 THR A N 1
ATOM 781 C CA . THR A 1 100 ? -14.266 -3.16 11.664 1 98.94 100 THR A CA 1
ATOM 782 C C . THR A 1 100 ? -15.172 -4.164 10.945 1 98.94 100 THR A C 1
ATOM 784 O O . THR A 1 100 ? -14.969 -5.375 11.055 1 98.94 100 THR A O 1
ATOM 787 N N . ILE A 1 101 ? -16.125 -3.674 10.234 1 98.88 101 ILE A N 1
ATOM 788 C CA . ILE A 1 101 ? -17.031 -4.535 9.477 1 98.88 101 ILE A CA 1
ATOM 789 C C . ILE A 1 101 ? -16.219 -5.371 8.484 1 98.88 101 ILE A C 1
ATOM 791 O O . ILE A 1 101 ? -16.438 -6.578 8.359 1 98.88 101 ILE A O 1
ATOM 795 N N . ASN A 1 102 ? -15.266 -4.738 7.836 1 98.88 102 ASN A N 1
ATOM 796 C CA . ASN A 1 102 ? -14.414 -5.453 6.891 1 98.88 102 ASN A CA 1
ATOM 797 C C . ASN A 1 102 ? -13.531 -6.477 7.594 1 98.88 102 ASN A C 1
ATOM 799 O O . ASN A 1 102 ? -13.477 -7.641 7.188 1 98.88 102 ASN A O 1
ATOM 803 N N . ALA A 1 103 ? -12.898 -6.039 8.617 1 98.88 103 ALA A N 1
ATOM 804 C CA . ALA A 1 103 ? -11.891 -6.863 9.281 1 98.88 103 ALA A CA 1
ATOM 805 C C . ALA A 1 103 ? -12.539 -8.062 9.977 1 98.88 103 ALA A C 1
ATOM 807 O O . ALA A 1 103 ? -11.984 -9.164 9.961 1 98.88 103 ALA A O 1
ATOM 808 N N . ARG A 1 104 ? -13.727 -7.863 10.516 1 98.75 104 ARG A N 1
ATOM 809 C CA . ARG A 1 104 ? -14.266 -8.883 11.414 1 98.75 104 ARG A CA 1
ATOM 810 C C . ARG A 1 104 ? -15.344 -9.711 10.719 1 98.75 104 ARG A C 1
ATOM 812 O O . ARG A 1 104 ? -15.664 -10.812 11.156 1 98.75 104 ARG A O 1
ATOM 819 N N . TRP A 1 105 ? -15.906 -9.203 9.625 1 98.56 105 TRP A N 1
ATOM 820 C CA . TRP A 1 105 ? -17.031 -9.938 9.055 1 98.56 105 TRP A CA 1
ATOM 821 C C . TRP A 1 105 ? -16.844 -10.141 7.551 1 98.56 105 TRP A C 1
ATOM 823 O O . TRP A 1 105 ? -16.844 -11.273 7.066 1 98.56 105 TRP A O 1
ATOM 833 N N . LEU A 1 106 ? -16.594 -9.125 6.777 1 98.81 106 LEU A N 1
ATOM 834 C CA . LEU A 1 106 ? -16.703 -9.195 5.324 1 98.81 106 LEU A CA 1
ATOM 835 C C . LEU A 1 106 ? -15.484 -9.906 4.73 1 98.81 106 LEU A C 1
ATOM 837 O O . LEU A 1 106 ? -15.617 -10.688 3.785 1 98.81 106 LEU A O 1
ATOM 841 N N . GLU A 1 107 ? -14.312 -9.625 5.277 1 98.75 107 GLU A N 1
ATOM 842 C CA . GLU A 1 107 ? -13.078 -10.148 4.699 1 98.75 107 GLU A CA 1
ATOM 843 C C . GLU A 1 107 ? -13.094 -11.672 4.641 1 98.75 107 GLU A C 1
ATOM 845 O O . GLU A 1 107 ? -12.914 -12.258 3.574 1 98.75 107 GLU A O 1
ATOM 850 N N . SER A 1 108 ? -13.359 -12.359 5.773 1 98.5 108 SER A N 1
ATOM 851 C CA . SER A 1 108 ? -13.32 -13.812 5.824 1 98.5 108 SER A CA 1
ATOM 852 C C . SER A 1 108 ? -14.414 -14.43 4.953 1 98.5 108 SER A C 1
ATOM 854 O O . SER A 1 108 ? -14.203 -15.469 4.324 1 98.5 108 SER A O 1
ATOM 856 N N . ARG A 1 109 ? -15.547 -13.789 4.844 1 98.62 109 ARG A N 1
ATOM 857 C CA . ARG A 1 109 ? -16.656 -14.281 4.023 1 98.62 109 ARG A CA 1
ATOM 858 C C . ARG A 1 109 ? -16.328 -14.133 2.537 1 98.62 109 ARG A C 1
ATOM 860 O O . ARG A 1 109 ? -16.625 -15.031 1.743 1 98.62 109 ARG A O 1
ATOM 867 N N . THR A 1 110 ? -15.75 -13.008 2.164 1 98.75 110 THR A N 1
ATOM 868 C CA . THR A 1 110 ? -15.352 -12.797 0.778 1 98.75 110 THR A CA 1
ATOM 869 C C . THR A 1 110 ? -14.312 -13.828 0.348 1 98.75 110 THR A C 1
ATOM 871 O O . THR A 1 110 ? -14.438 -14.43 -0.721 1 98.75 110 THR A O 1
ATOM 874 N N . THR A 1 111 ? -13.352 -14.008 1.197 1 98.75 111 THR A N 1
ATOM 875 C CA . THR A 1 111 ? -12.281 -14.945 0.89 1 98.75 111 THR A CA 1
ATOM 876 C C . THR A 1 111 ? -12.82 -16.375 0.786 1 98.75 111 THR A C 1
ATOM 878 O O . THR A 1 111 ? -12.453 -17.109 -0.125 1 98.75 111 THR A O 1
ATOM 881 N N . ALA A 1 112 ? -13.695 -16.734 1.71 1 98.62 112 ALA A N 1
ATOM 882 C CA . ALA A 1 112 ? -14.305 -18.062 1.67 1 98.62 112 ALA A CA 1
ATOM 883 C C . ALA A 1 112 ? -15.094 -18.266 0.383 1 98.62 112 ALA A C 1
ATOM 885 O O . ALA A 1 112 ? -15.016 -19.328 -0.244 1 98.62 112 ALA A O 1
ATOM 886 N N . ALA A 1 113 ? -15.844 -17.266 0.018 1 98.62 113 ALA A N 1
ATOM 887 C CA . ALA A 1 113 ? -16.609 -17.344 -1.223 1 98.62 113 ALA A CA 1
ATOM 888 C C . ALA A 1 113 ? -15.688 -17.453 -2.432 1 98.62 113 ALA A C 1
ATOM 890 O O . ALA A 1 113 ? -15.984 -18.188 -3.381 1 98.62 113 ALA A O 1
ATOM 891 N N . MET A 1 114 ? -14.609 -16.797 -2.412 1 98.5 114 MET A N 1
ATOM 892 C CA . MET A 1 114 ? -13.625 -16.844 -3.49 1 98.5 114 MET A CA 1
ATOM 893 C C . MET A 1 114 ? -13.047 -18.25 -3.629 1 98.5 114 MET A C 1
ATOM 895 O O . MET A 1 114 ? -12.945 -18.766 -4.738 1 98.5 114 MET A O 1
ATOM 899 N N . TRP A 1 115 ? -12.711 -18.844 -2.469 1 98.5 115 TRP A N 1
ATOM 900 C CA . TRP A 1 115 ? -12.117 -20.188 -2.504 1 98.5 115 TRP A CA 1
ATOM 901 C C . TRP A 1 115 ? -13.125 -21.203 -3.021 1 98.5 115 TRP A C 1
ATOM 903 O O . TRP A 1 115 ? -12.766 -22.109 -3.783 1 98.5 115 TRP A O 1
ATOM 913 N N . ALA A 1 116 ? -14.359 -21.078 -2.604 1 98.31 116 ALA A N 1
ATOM 914 C CA . ALA A 1 116 ? -15.406 -21.969 -3.098 1 98.31 116 ALA A CA 1
ATOM 915 C C . ALA A 1 116 ? -15.578 -21.828 -4.609 1 98.31 116 ALA A C 1
ATOM 917 O O . ALA A 1 116 ? -15.695 -22.828 -5.316 1 98.31 116 ALA A O 1
ATOM 918 N N . LEU A 1 117 ? -15.57 -20.609 -5.062 1 98 117 LEU A N 1
ATOM 919 C CA . LEU A 1 117 ? -15.68 -20.312 -6.484 1 98 117 LEU A CA 1
ATOM 920 C C . LEU A 1 117 ? -14.516 -20.922 -7.262 1 98 117 LEU A C 1
ATOM 922 O O . LEU A 1 117 ? -14.727 -21.578 -8.289 1 98 117 LEU A O 1
ATOM 926 N N . GLN A 1 118 ? -13.336 -20.812 -6.789 1 97.69 118 GLN A N 1
ATOM 927 C CA . GLN A 1 118 ? -12.133 -21.297 -7.457 1 97.69 118 GLN A CA 1
ATOM 928 C C . GLN A 1 118 ? -12.094 -22.812 -7.5 1 97.69 118 GLN A C 1
ATOM 930 O O . GLN A 1 118 ? -11.57 -23.406 -8.445 1 97.69 118 GLN A O 1
ATOM 935 N N . THR A 1 119 ? -12.664 -23.406 -6.469 1 97.88 119 THR A N 1
ATOM 936 C CA . THR A 1 119 ? -12.727 -24.859 -6.445 1 97.88 119 THR A CA 1
ATOM 937 C C . THR A 1 119 ? -13.523 -25.391 -7.633 1 97.88 119 THR A C 1
ATOM 939 O O . THR A 1 119 ? -13.094 -26.312 -8.32 1 97.88 119 THR A O 1
ATOM 942 N N . VAL A 1 120 ? -14.641 -24.781 -7.945 1 97.38 120 VAL A N 1
ATOM 943 C CA . VAL A 1 120 ? -15.477 -25.172 -9.078 1 97.38 120 VAL A CA 1
ATOM 944 C C . VAL A 1 120 ? -14.734 -24.891 -10.383 1 97.38 120 VAL A C 1
ATOM 946 O O . VAL A 1 120 ? -14.75 -25.703 -11.312 1 97.38 120 VAL A O 1
ATOM 949 N N . GLU A 1 121 ? -14.086 -23.75 -10.43 1 97.12 121 GLU A N 1
ATOM 950 C CA . GLU A 1 121 ? -13.344 -23.344 -11.617 1 97.12 121 GLU A CA 1
ATOM 951 C C . GLU A 1 121 ? -12.203 -24.312 -11.914 1 97.12 121 GLU A C 1
ATOM 953 O O . GLU A 1 121 ? -11.969 -24.672 -13.07 1 97.12 121 GLU A O 1
ATOM 958 N N . LYS A 1 122 ? -11.578 -24.719 -10.891 1 96.62 122 LYS A N 1
ATOM 959 C CA . LYS A 1 122 ? -10.461 -25.641 -11.039 1 96.62 122 LYS A CA 1
ATOM 960 C C . LYS A 1 122 ? -10.93 -26.984 -11.602 1 96.62 122 LYS A C 1
ATOM 962 O O . LYS A 1 122 ? -10.242 -27.594 -12.414 1 96.62 122 LYS A O 1
ATOM 967 N N . GLU A 1 123 ? -12.086 -27.406 -11.219 1 95.94 123 GLU A N 1
ATOM 968 C CA . GLU A 1 123 ? -12.672 -28.656 -11.711 1 95.94 123 GLU A CA 1
ATOM 969 C C . GLU A 1 123 ? -12.953 -28.578 -13.203 1 95.94 123 GLU A C 1
ATOM 971 O O . GLU A 1 123 ? -13.039 -29.609 -13.883 1 95.94 123 GLU A O 1
ATOM 976 N N . ARG A 1 124 ? -13.07 -27.422 -13.68 1 94.75 124 ARG A N 1
ATOM 977 C CA . ARG A 1 124 ? -13.383 -27.219 -15.086 1 94.75 124 ARG A CA 1
ATOM 978 C C . ARG A 1 124 ? -12.141 -26.781 -15.867 1 94.75 124 ARG A C 1
ATOM 980 O O . ARG A 1 124 ? -12.242 -26.328 -17 1 94.75 124 ARG A O 1
ATOM 987 N N . GLY A 1 125 ? -10.992 -26.75 -15.18 1 94.38 125 GLY A N 1
ATOM 988 C CA . GLY A 1 125 ? -9.727 -26.422 -15.82 1 94.38 125 GLY A CA 1
ATOM 989 C C . GLY A 1 125 ? -9.516 -24.938 -16 1 94.38 125 GLY A C 1
ATOM 990 O O . GLY A 1 125 ? -8.75 -24.516 -16.875 1 94.38 125 GLY A O 1
ATOM 991 N N . LEU A 1 126 ? -10.273 -24.156 -15.258 1 94.44 126 LEU A N 1
ATOM 992 C CA . LEU A 1 126 ? -10.172 -22.703 -15.367 1 94.44 126 LEU A CA 1
ATOM 993 C C . LEU A 1 126 ? -9.375 -22.125 -14.195 1 94.44 126 LEU A C 1
ATOM 995 O O . LEU A 1 126 ? -9.156 -22.812 -13.195 1 94.44 126 LEU A O 1
ATOM 999 N N . GLY A 1 127 ? -8.844 -20.938 -14.312 1 95.19 127 GLY A N 1
ATOM 1000 C CA . GLY A 1 127 ? -8.227 -20.219 -13.203 1 95.19 127 GLY A CA 1
ATOM 1001 C C . GLY A 1 127 ? -6.75 -19.938 -13.43 1 95.19 127 GLY A C 1
ATOM 1002 O O . GLY A 1 127 ? -6.16 -19.109 -12.734 1 95.19 127 GLY A O 1
ATOM 1003 N N . GLY A 1 128 ? -6.148 -20.641 -14.367 1 94.25 128 GLY A N 1
ATOM 1004 C CA . GLY A 1 128 ? -4.719 -20.516 -14.594 1 94.25 128 GLY A CA 1
ATOM 1005 C C . GLY A 1 128 ? -4.371 -19.469 -15.641 1 94.25 128 GLY A C 1
ATOM 1006 O O . GLY A 1 128 ? -3.199 -19.297 -15.984 1 94.25 128 GLY A O 1
ATOM 1007 N N . GLU A 1 129 ? -5.367 -18.734 -16.141 1 91.75 129 GLU A N 1
ATOM 1008 C CA . GLU A 1 129 ? -5.152 -17.75 -17.188 1 91.75 129 GLU A CA 1
ATOM 1009 C C . GLU A 1 129 ? -5.137 -16.328 -16.625 1 91.75 129 GLU A C 1
ATOM 1011 O O . GLU A 1 129 ? -5.711 -16.062 -15.562 1 91.75 129 GLU A O 1
ATOM 1016 N N . VAL A 1 130 ? -4.418 -15.484 -17.328 1 91.38 130 VAL A N 1
ATOM 1017 C CA . VAL A 1 130 ? -4.48 -14.055 -17.031 1 91.38 130 VAL A CA 1
ATOM 1018 C C . VAL A 1 130 ? -5.754 -13.461 -17.625 1 91.38 130 VAL A C 1
ATOM 1020 O O . VAL A 1 130 ? -6.055 -13.664 -18.812 1 91.38 130 VAL A O 1
ATOM 1023 N N . PRO A 1 131 ? -6.457 -12.797 -16.828 1 87.75 131 PRO A N 1
ATOM 1024 C CA . PRO A 1 131 ? -7.684 -12.203 -17.359 1 87.75 131 PRO A CA 1
ATOM 1025 C C . PRO A 1 131 ? -7.453 -11.414 -18.656 1 87.75 131 PRO A C 1
ATOM 1027 O O . PRO A 1 131 ? -6.453 -10.695 -18.766 1 87.75 131 PRO A O 1
ATOM 1030 N N . GLY A 1 132 ? -8.328 -11.625 -19.625 1 82 132 GLY A N 1
ATOM 1031 C CA . GLY A 1 132 ? -8.258 -10.898 -20.891 1 82 132 GLY A CA 1
ATOM 1032 C C . GLY A 1 132 ? -7.359 -11.57 -21.906 1 82 132 GLY A C 1
ATOM 1033 O O . GLY A 1 132 ? -7.258 -11.109 -23.047 1 82 132 GLY A O 1
ATOM 1034 N N . SER A 1 133 ? -6.68 -12.57 -21.531 1 77.38 133 SER A N 1
ATOM 1035 C CA . SER A 1 133 ? -5.738 -13.219 -22.438 1 77.38 133 SER A CA 1
ATOM 1036 C C . SER A 1 133 ? -6.453 -14.164 -23.391 1 77.38 133 SER A C 1
ATOM 1038 O O . SER A 1 133 ? -5.902 -14.531 -24.438 1 77.38 133 SER A O 1
ATOM 1040 N N . HIS A 1 134 ? -7.625 -14.523 -23.047 1 73.62 134 HIS A N 1
ATOM 1041 C CA . HIS A 1 134 ? -8.344 -15.477 -23.891 1 73.62 134 HIS A CA 1
ATOM 1042 C C . HIS A 1 134 ? -8.914 -14.797 -25.125 1 73.62 134 HIS A C 1
ATOM 1044 O O . HIS A 1 134 ? -9.445 -13.688 -25.047 1 73.62 134 HIS A O 1
ATOM 1050 N N . GLN A 1 135 ? -8.57 -15.531 -26.203 1 76.88 135 GLN A N 1
ATOM 1051 C CA . GLN A 1 135 ? -9.164 -15.117 -27.469 1 76.88 135 GLN A CA 1
ATOM 1052 C C . GLN A 1 135 ? -10.492 -15.828 -27.719 1 76.88 135 GLN A C 1
ATOM 1054 O O . GLN A 1 135 ? -10.586 -17.047 -27.562 1 76.88 135 GLN A O 1
ATOM 1059 N N . GLY A 1 136 ? -11.531 -15.102 -27.703 1 80 136 GLY A N 1
ATOM 1060 C CA . GLY A 1 136 ? -12.828 -15.688 -28 1 80 136 GLY A CA 1
ATOM 1061 C C . GLY A 1 136 ? -13.852 -15.445 -26.906 1 80 136 GLY A C 1
ATOM 1062 O O . GLY A 1 136 ? -13.789 -14.445 -26.203 1 80 136 GLY A O 1
ATOM 1063 N N . SER A 1 137 ? -14.75 -16.516 -26.859 1 83.69 137 SER A N 1
ATOM 1064 C CA . SER A 1 137 ? -15.812 -16.375 -25.875 1 83.69 137 SER A CA 1
ATOM 1065 C C . SER A 1 137 ? -15.289 -16.562 -24.453 1 83.69 137 SER A C 1
ATOM 1067 O O . SER A 1 137 ? -14.398 -17.375 -24.219 1 83.69 137 SER A O 1
ATOM 1069 N N . ASP A 1 138 ? -15.773 -15.906 -23.5 1 87.44 138 ASP A N 1
ATOM 1070 C CA . ASP A 1 138 ? -15.375 -15.969 -22.094 1 87.44 138 ASP A CA 1
ATOM 1071 C C . ASP A 1 138 ? -15.844 -17.281 -21.453 1 87.44 138 ASP A C 1
ATOM 1073 O O . ASP A 1 138 ? -17.047 -17.484 -21.266 1 87.44 138 ASP A O 1
ATOM 1077 N N . PRO A 1 139 ? -15.031 -18.125 -21.156 1 90.38 139 PRO A N 1
ATOM 1078 C CA . PRO A 1 139 ? -15.414 -19.422 -20.578 1 90.38 139 PRO A CA 1
ATOM 1079 C C . PRO A 1 139 ? -16.156 -19.266 -19.25 1 90.38 139 PRO A C 1
ATOM 1081 O O . PRO A 1 139 ? -16.922 -20.156 -18.875 1 90.38 139 PRO A O 1
ATOM 1084 N N . TYR A 1 140 ? -15.906 -18.281 -18.609 1 92.5 140 TYR A N 1
ATOM 1085 C CA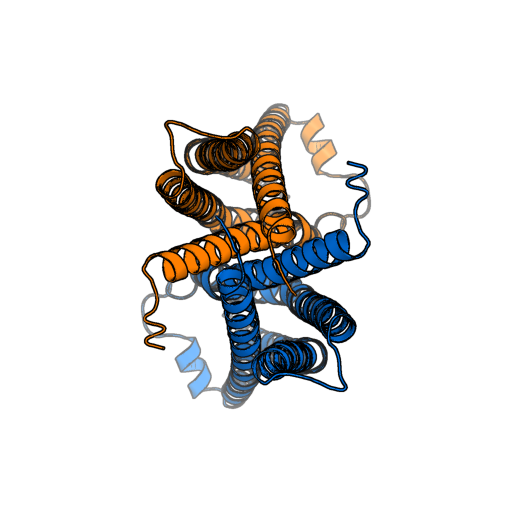 . TYR A 1 140 ? -16.578 -18.047 -17.328 1 92.5 140 TYR A CA 1
ATOM 1086 C C . TYR A 1 140 ? -18.047 -17.688 -17.547 1 92.5 140 TYR A C 1
ATOM 1088 O O . TYR A 1 140 ? -18.906 -18.062 -16.75 1 92.5 140 TYR A O 1
ATOM 1096 N N . HIS A 1 141 ? -18.219 -16.938 -18.547 1 91.88 141 HIS A N 1
ATOM 1097 C CA . HIS A 1 141 ? -19.609 -16.641 -18.891 1 91.88 141 HIS A CA 1
ATOM 1098 C C . HIS A 1 141 ? -20.375 -17.906 -19.266 1 91.88 141 HIS A C 1
ATOM 1100 O O . HIS A 1 141 ? -21.516 -18.078 -18.875 1 91.88 141 HIS A O 1
ATOM 1106 N N . GLN A 1 142 ? -19.781 -18.703 -20.016 1 92.25 142 GLN A N 1
ATOM 1107 C CA . GLN A 1 142 ? -20.375 -19.969 -20.406 1 92.25 142 GLN A CA 1
ATOM 1108 C C . GLN A 1 142 ? -20.656 -20.844 -19.188 1 92.25 142 GLN A C 1
ATOM 1110 O O . GLN A 1 142 ? -21.719 -21.438 -19.062 1 92.25 142 GLN A O 1
ATOM 1115 N N . LEU A 1 143 ? -19.672 -20.891 -18.344 1 94.12 143 LEU A N 1
ATOM 1116 C CA . LEU A 1 143 ? -19.812 -21.703 -17.141 1 94.12 143 LEU A CA 1
ATOM 1117 C C . LEU A 1 143 ? -20.953 -21.172 -16.266 1 94.12 143 LEU A C 1
ATOM 1119 O O . LEU A 1 143 ? -21.719 -21.969 -15.703 1 94.12 143 LEU A O 1
ATOM 1123 N N . ARG A 1 144 ? -21.078 -19.938 -16.172 1 94.62 144 ARG A N 1
ATOM 1124 C CA . ARG A 1 144 ? -22.125 -19.312 -15.406 1 94.62 144 ARG A CA 1
ATOM 1125 C C . ARG A 1 144 ? -23.5 -19.703 -15.93 1 94.62 144 ARG A C 1
ATOM 1127 O O . ARG A 1 144 ? -24.438 -19.922 -15.148 1 94.62 144 ARG A O 1
ATOM 1134 N N . GLY A 1 145 ? -23.578 -19.812 -17.172 1 94.19 145 GLY A N 1
ATOM 1135 C CA . GLY A 1 145 ? -24.844 -20.188 -17.797 1 94.19 145 GLY A CA 1
ATOM 1136 C C . GLY A 1 145 ? -25.172 -21.656 -17.656 1 94.19 145 GLY A C 1
ATOM 1137 O O . GLY A 1 145 ? -26.344 -22.047 -17.625 1 94.19 145 GLY A O 1
ATOM 1138 N N . GLN A 1 146 ? -24.234 -22.484 -17.531 1 94.69 146 GLN A N 1
ATOM 1139 C CA . GLN A 1 146 ? -24.406 -23.922 -17.562 1 94.69 146 GLN A CA 1
ATOM 1140 C C . GLN A 1 146 ? -24.5 -24.5 -16.156 1 94.69 146 GLN A C 1
ATOM 1142 O O . GLN A 1 146 ? -25.062 -25.578 -15.945 1 94.69 146 GLN A O 1
ATOM 1147 N N . ASP A 1 147 ? -23.953 -23.844 -15.188 1 96.44 147 ASP A N 1
ATOM 1148 C CA . ASP A 1 147 ? -23.859 -24.359 -13.82 1 96.44 147 ASP A CA 1
ATOM 1149 C C . ASP A 1 147 ? -24.484 -23.391 -12.82 1 96.44 147 ASP A C 1
ATOM 1151 O O . ASP A 1 147 ? -23.828 -22.438 -12.383 1 96.44 147 ASP A O 1
ATOM 1155 N N . PRO A 1 148 ? -25.672 -23.672 -12.383 1 96.19 148 PRO A N 1
ATOM 1156 C CA . PRO A 1 148 ? -26.359 -22.781 -11.445 1 96.19 148 PRO A CA 1
ATOM 1157 C C . PRO A 1 148 ? -25.609 -22.625 -10.133 1 96.19 148 PRO A C 1
ATOM 1159 O O . PRO A 1 148 ? -25.672 -21.562 -9.5 1 96.19 148 PRO A O 1
ATOM 1162 N N . LYS A 1 149 ? -24.969 -23.672 -9.719 1 95.75 149 LYS A N 1
ATOM 1163 C CA . LYS A 1 149 ? -24.172 -23.562 -8.5 1 95.75 149 LYS A CA 1
ATOM 1164 C C . LYS A 1 149 ? -23.047 -22.547 -8.648 1 95.75 149 LYS A C 1
ATOM 1166 O O . LYS A 1 149 ? -22.812 -21.734 -7.75 1 95.75 149 LYS A O 1
ATOM 1171 N N . TYR A 1 150 ? -22.328 -22.625 -9.75 1 97.56 150 TYR A N 1
ATOM 1172 C CA . TYR A 1 150 ? -21.281 -21.641 -10.039 1 97.56 150 TYR A CA 1
ATOM 1173 C C . TYR A 1 150 ? -21.859 -20.234 -10.062 1 97.56 150 TYR A C 1
ATOM 1175 O O . TYR A 1 150 ? -21.266 -19.312 -9.508 1 97.56 150 TYR A O 1
ATOM 1183 N N . SER A 1 151 ? -22.969 -20.078 -10.664 1 97.81 151 SER A N 1
ATOM 1184 C CA . SER A 1 151 ? -23.625 -18.781 -10.742 1 97.81 151 SER A CA 1
ATOM 1185 C C . SER A 1 151 ? -23.953 -18.234 -9.359 1 97.81 151 SER A C 1
ATOM 1187 O O . SER A 1 151 ? -23.75 -17.047 -9.086 1 97.81 151 SER A O 1
ATOM 1189 N N . ALA A 1 152 ? -24.453 -19.078 -8.539 1 97.94 152 ALA A N 1
ATOM 1190 C CA . ALA A 1 152 ? -24.812 -18.656 -7.188 1 97.94 152 ALA A CA 1
ATOM 1191 C C . ALA A 1 152 ? -23.562 -18.281 -6.383 1 97.94 152 ALA A C 1
ATOM 1193 O O . ALA A 1 152 ? -23.578 -17.281 -5.656 1 97.94 152 ALA A O 1
ATOM 1194 N N . LEU A 1 153 ? -22.531 -19.031 -6.512 1 97.94 153 LEU A N 1
ATOM 1195 C CA . LEU A 1 153 ? -21.281 -18.75 -5.812 1 97.94 153 LEU A CA 1
ATOM 1196 C C . LEU A 1 153 ? -20.688 -17.438 -6.293 1 97.94 153 LEU A C 1
ATOM 1198 O O . LEU A 1 153 ? -20.172 -16.656 -5.488 1 97.94 153 LEU A O 1
ATOM 1202 N N . ARG A 1 154 ? -20.734 -17.297 -7.527 1 98 154 ARG A N 1
ATOM 1203 C CA . ARG A 1 154 ? -20.219 -16.062 -8.117 1 98 154 ARG A CA 1
ATOM 1204 C C . ARG A 1 154 ? -20.969 -14.852 -7.59 1 98 154 ARG A C 1
ATOM 1206 O O . ARG A 1 154 ? -20.359 -13.836 -7.234 1 98 154 ARG A O 1
ATOM 1213 N N . GLN A 1 155 ? -22.25 -14.945 -7.562 1 98.12 155 GLN A N 1
ATOM 1214 C CA . GLN A 1 155 ? -23.078 -13.852 -7.047 1 98.12 155 GLN A CA 1
ATOM 1215 C C . GLN A 1 155 ? -22.766 -13.578 -5.578 1 98.12 155 GLN A C 1
ATOM 1217 O O . GLN A 1 155 ? -22.719 -12.422 -5.152 1 98.12 155 GLN A O 1
ATOM 1222 N N . GLN A 1 156 ? -22.609 -14.609 -4.891 1 98.31 156 GLN A N 1
ATOM 1223 C CA . GLN A 1 156 ? -22.266 -14.453 -3.482 1 98.31 156 GLN A CA 1
ATOM 1224 C C . GLN A 1 156 ? -20.922 -13.742 -3.32 1 98.31 156 GLN A C 1
ATOM 1226 O O . GLN A 1 156 ? -20.797 -12.82 -2.514 1 98.31 156 GLN A O 1
ATOM 1231 N N . PHE A 1 157 ? -19.922 -14.195 -4.039 1 98.62 157 PHE A N 1
ATOM 1232 C CA . PHE A 1 157 ? -18.609 -13.555 -3.998 1 98.62 157 PHE A CA 1
ATOM 1233 C C . PHE A 1 157 ? -18.719 -12.078 -4.336 1 98.62 157 PHE A C 1
ATOM 1235 O O . PHE A 1 157 ? -18.188 -11.227 -3.609 1 98.62 157 PHE A O 1
ATOM 1242 N N . PHE A 1 158 ? -19.406 -11.734 -5.367 1 98.12 158 PHE A N 1
ATOM 1243 C CA . PHE A 1 158 ? -19.469 -10.352 -5.824 1 98.12 158 PHE A CA 1
ATOM 1244 C C . PHE A 1 158 ? -20.266 -9.5 -4.855 1 98.12 158 PHE A C 1
ATOM 1246 O O . PHE A 1 158 ? -20 -8.312 -4.688 1 98.12 158 PHE A O 1
ATOM 1253 N N . ARG A 1 159 ? -21.219 -10.141 -4.23 1 98.62 159 ARG A N 1
ATOM 1254 C CA . ARG A 1 159 ? -21.969 -9.422 -3.205 1 98.62 159 ARG A CA 1
ATOM 1255 C C . ARG A 1 159 ? -21.078 -9.055 -2.027 1 98.62 159 ARG A C 1
ATOM 1257 O O . ARG A 1 159 ? -20.984 -7.887 -1.643 1 98.62 159 ARG A O 1
ATOM 1264 N N . TYR A 1 160 ? -20.359 -10.031 -1.459 1 98.69 160 TYR A N 1
ATOM 1265 C CA . TYR A 1 160 ? -19.453 -9.781 -0.336 1 98.69 160 TYR A CA 1
ATOM 1266 C C . TYR A 1 160 ? -18.312 -8.852 -0.743 1 98.69 160 TYR A C 1
ATOM 1268 O O . TYR A 1 160 ? -17.984 -7.918 -0.012 1 98.69 160 TYR A O 1
ATOM 1276 N N . HIS A 1 161 ? -17.766 -9.117 -1.878 1 98.31 161 HIS A N 1
ATOM 1277 C CA . HIS A 1 161 ? -16.688 -8.289 -2.389 1 98.31 161 HIS A CA 1
ATOM 1278 C C . HIS A 1 161 ? -17.141 -6.852 -2.592 1 98.31 161 HIS A C 1
ATOM 1280 O O . HIS A 1 161 ? -16.422 -5.914 -2.25 1 98.31 161 HIS A O 1
ATOM 1286 N N . GLY A 1 162 ? -18.312 -6.676 -3.191 1 98.56 162 GLY A N 1
ATOM 1287 C CA . GLY A 1 162 ? -18.859 -5.344 -3.402 1 98.56 162 GLY A CA 1
ATOM 1288 C C . GLY A 1 162 ? -19.094 -4.582 -2.111 1 98.56 162 GLY A C 1
ATOM 1289 O O . GLY A 1 162 ? -18.734 -3.406 -2.008 1 98.56 162 GLY A O 1
ATOM 1290 N N . LEU A 1 163 ? -19.688 -5.27 -1.131 1 98.75 163 LEU A N 1
ATOM 1291 C CA . LEU A 1 163 ? -19.922 -4.656 0.171 1 98.75 163 LEU A CA 1
ATOM 1292 C C . LEU A 1 163 ? -18.609 -4.301 0.851 1 98.75 163 LEU A C 1
ATOM 1294 O O . LEU A 1 163 ? -18.469 -3.207 1.407 1 98.75 163 LEU A O 1
ATOM 1298 N N . SER A 1 164 ? -17.688 -5.195 0.794 1 98.81 164 SER A N 1
ATOM 1299 C CA . SER A 1 164 ? -16.375 -4.953 1.357 1 98.81 164 SER A CA 1
ATOM 1300 C C . SER A 1 164 ? -15.695 -3.762 0.687 1 98.81 164 SER A C 1
ATOM 1302 O O . SER A 1 164 ? -15.102 -2.916 1.361 1 98.81 164 SER A O 1
ATOM 1304 N N . SER A 1 165 ? -15.797 -3.693 -0.598 1 98.62 165 SER A N 1
ATOM 1305 C CA . SER A 1 165 ? -15.188 -2.609 -1.363 1 98.62 165 SER A CA 1
ATOM 1306 C C . SER A 1 165 ? -15.82 -1.267 -1.022 1 98.62 165 SER A C 1
ATOM 1308 O O . SER A 1 165 ? -15.133 -0.248 -0.95 1 98.62 165 SER A O 1
ATOM 1310 N N . LEU A 1 166 ? -17.109 -1.263 -0.823 1 98.69 166 LEU A N 1
ATOM 1311 C CA . LEU A 1 166 ? -17.812 -0.039 -0.439 1 98.69 166 LEU A CA 1
ATOM 1312 C C . LEU A 1 166 ? -17.375 0.425 0.945 1 98.69 166 LEU A C 1
ATOM 1314 O O . LEU A 1 166 ? -17.156 1.618 1.164 1 98.69 166 LEU A O 1
ATOM 1318 N N . CYS A 1 167 ? -17.25 -0.553 1.837 1 98.81 167 CYS A N 1
ATOM 1319 C CA . CYS A 1 167 ? -16.734 -0.228 3.16 1 98.81 167 CYS A CA 1
ATOM 1320 C C . CYS A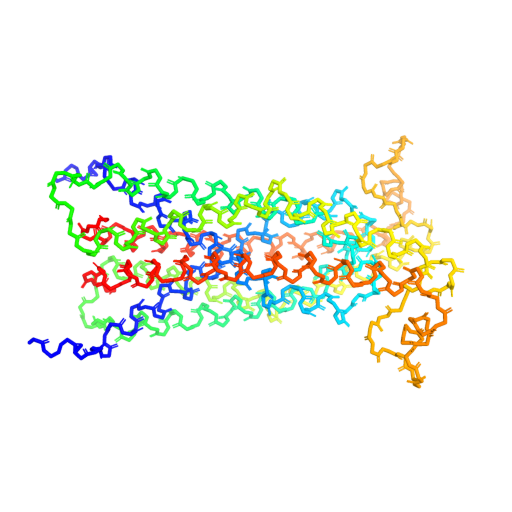 1 167 ? -15.328 0.35 3.064 1 98.81 167 CYS A C 1
ATOM 1322 O O . CYS A 1 167 ? -15.016 1.352 3.713 1 98.81 167 CYS A O 1
ATOM 1324 N N . ASN A 1 168 ? -14.539 -0.238 2.273 1 98.75 168 ASN A N 1
ATOM 1325 C CA . ASN A 1 168 ? -13.164 0.219 2.084 1 98.75 168 ASN A CA 1
ATOM 1326 C C . ASN A 1 168 ? -13.125 1.625 1.492 1 98.75 168 ASN A C 1
ATOM 1328 O O . ASN A 1 168 ? -12.352 2.473 1.951 1 98.75 168 ASN A O 1
ATOM 1332 N N . LEU A 1 169 ? -13.969 1.875 0.509 1 98.75 169 LEU A N 1
ATOM 1333 C CA . LEU A 1 169 ? -14.016 3.189 -0.121 1 98.75 169 LEU A CA 1
ATOM 1334 C C . LEU A 1 169 ? -14.5 4.25 0.868 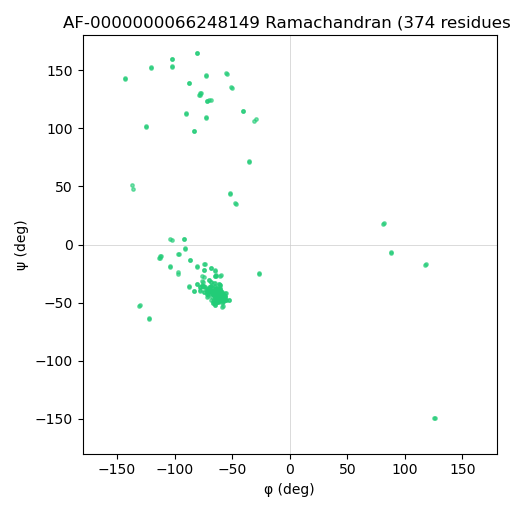1 98.75 169 LEU A C 1
ATOM 1336 O O . LEU A 1 169 ? -13.984 5.371 0.875 1 98.75 169 LEU A O 1
ATOM 1340 N N . GLY A 1 170 ? -15.461 3.871 1.647 1 98.81 170 GLY A N 1
ATOM 1341 C CA . GLY A 1 170 ? -15.906 4.777 2.693 1 98.81 170 GLY A CA 1
ATOM 1342 C C . GLY A 1 170 ? -14.805 5.152 3.67 1 98.81 170 GLY A C 1
ATOM 1343 O O . GLY A 1 170 ? -14.688 6.312 4.066 1 98.81 170 GLY A O 1
ATOM 1344 N N . CYS A 1 171 ? -14 4.191 4.09 1 98.81 171 CYS A N 1
ATOM 1345 C CA . CYS A 1 171 ? -12.852 4.441 4.953 1 98.81 171 CYS A CA 1
ATOM 1346 C C . CYS A 1 171 ? -11.859 5.387 4.285 1 98.81 171 CYS A C 1
ATOM 1348 O O . CYS A 1 171 ? -11.391 6.34 4.906 1 98.81 171 CYS A O 1
ATOM 1350 N N . LEU A 1 172 ? -11.578 5.074 3.062 1 98.88 172 LEU A N 1
ATOM 1351 C CA . LEU A 1 172 ? -10.625 5.867 2.297 1 98.88 172 LEU A CA 1
ATOM 1352 C C . LEU A 1 172 ? -11.078 7.32 2.197 1 98.88 172 LEU A C 1
ATOM 1354 O O . LEU A 1 172 ? -10.297 8.242 2.445 1 98.88 172 LEU A O 1
ATOM 1358 N N . LEU A 1 173 ? -12.328 7.543 1.882 1 98.81 173 LEU A N 1
ATOM 1359 C CA . LEU A 1 173 ? -12.875 8.891 1.755 1 98.81 173 LEU A CA 1
ATOM 1360 C C . LEU A 1 173 ? -12.875 9.609 3.1 1 98.81 173 LEU A C 1
ATOM 1362 O O . LEU A 1 173 ? -12.547 10.789 3.178 1 98.81 173 LEU A O 1
ATOM 1366 N N . SER A 1 174 ? -13.234 8.875 4.129 1 98.88 174 SER A N 1
ATOM 1367 C CA . SER A 1 174 ? -13.242 9.461 5.465 1 98.88 174 SER A CA 1
ATOM 1368 C C . SER A 1 174 ? -11.844 9.906 5.883 1 98.88 174 SER A C 1
ATOM 1370 O O . SER A 1 174 ? -11.664 11.016 6.391 1 98.88 174 SER A O 1
ATOM 1372 N N . ASN A 1 175 ? -10.891 9.078 5.676 1 98.88 175 ASN A N 1
ATOM 1373 C CA . ASN A 1 175 ? -9.516 9.414 6.008 1 98.88 175 ASN A CA 1
ATOM 1374 C C . ASN A 1 175 ? -9 10.578 5.16 1 98.88 175 ASN A C 1
ATOM 1376 O O . ASN A 1 175 ? -8.297 11.453 5.66 1 98.88 175 ASN A O 1
ATOM 1380 N N . GLY A 1 176 ? -9.367 10.555 3.902 1 98.81 176 GLY A N 1
ATOM 1381 C CA . GLY A 1 176 ? -8.961 11.633 3.021 1 98.81 176 GLY A CA 1
ATOM 1382 C C . GLY A 1 176 ? -9.555 12.977 3.416 1 98.81 176 GLY A C 1
ATOM 1383 O O . GLY A 1 176 ? -8.859 13.992 3.402 1 98.81 176 GLY A O 1
ATOM 1384 N N . LEU A 1 177 ? -10.805 12.961 3.758 1 98.81 177 LEU A N 1
ATOM 1385 C CA . LEU A 1 177 ? -11.469 14.188 4.188 1 98.81 177 LEU A CA 1
ATOM 1386 C C . LEU A 1 177 ? -10.875 14.695 5.496 1 98.81 177 LEU A C 1
ATOM 1388 O O . LEU A 1 177 ? -10.695 15.906 5.672 1 98.81 177 LEU A O 1
ATOM 1392 N N . HIS A 1 178 ? -10.602 13.789 6.379 1 98.62 178 HIS A N 1
ATOM 1393 C CA . HIS A 1 178 ? -9.961 14.195 7.629 1 98.62 178 HIS A CA 1
ATOM 1394 C C . HIS A 1 178 ? -8.578 14.781 7.371 1 98.62 178 HIS A C 1
ATOM 1396 O O . HIS A 1 178 ? -8.219 15.797 7.969 1 98.62 178 HIS A O 1
ATOM 1402 N N . LEU A 1 179 ? -7.801 14.188 6.484 1 98.38 179 LEU A N 1
ATOM 1403 C CA . LEU A 1 179 ? -6.492 14.711 6.105 1 98.38 179 LEU A CA 1
ATOM 1404 C C . LEU A 1 179 ? -6.617 16.094 5.492 1 98.38 179 LEU A C 1
ATOM 1406 O O . LEU A 1 179 ? -5.82 16.984 5.797 1 98.38 179 LEU A O 1
ATOM 1410 N N . ALA A 1 180 ? -7.594 16.234 4.641 1 97.81 180 ALA A N 1
ATOM 1411 C CA . ALA A 1 180 ? -7.824 17.547 4.031 1 97.81 180 ALA A CA 1
ATOM 1412 C C . ALA A 1 180 ? -8.141 18.594 5.098 1 97.81 180 ALA A C 1
ATOM 1414 O O . ALA A 1 180 ? -7.691 19.734 5.004 1 97.81 180 ALA A O 1
ATOM 1415 N N . GLY A 1 181 ? -8.945 18.203 6.07 1 96.12 181 GLY A N 1
ATOM 1416 C CA . GLY A 1 181 ? -9.211 19.094 7.188 1 96.12 181 GLY A CA 1
ATOM 1417 C C . GLY A 1 181 ? -7.957 19.516 7.938 1 96.12 181 GLY A C 1
ATOM 1418 O O . GLY A 1 181 ? -7.797 20.672 8.297 1 96.12 181 GLY A O 1
ATOM 1419 N N . LEU A 1 182 ? -7.102 18.547 8.188 1 96.62 182 LEU A N 1
ATOM 1420 C CA . LEU A 1 182 ? -5.836 18.844 8.852 1 96.62 182 LEU A CA 1
ATOM 1421 C C . LEU A 1 182 ? -4.984 19.781 8 1 96.62 182 LEU A C 1
ATOM 1423 O O . LEU A 1 182 ? -4.328 20.688 8.531 1 96.62 182 LEU A O 1
ATOM 1427 N N . ALA A 1 183 ? -5 19.562 6.676 1 96.44 183 ALA A N 1
ATOM 1428 C CA . ALA A 1 183 ? -4.227 20.406 5.77 1 96.44 183 ALA A CA 1
ATOM 1429 C C . ALA A 1 183 ? -4.68 21.859 5.855 1 96.44 183 ALA A C 1
ATOM 1431 O O . ALA A 1 183 ? -3.852 22.766 5.836 1 96.44 183 ALA A O 1
ATOM 1432 N N . LEU A 1 184 ? -5.965 22.047 5.957 1 93.38 184 LEU A N 1
ATOM 1433 C CA . LEU A 1 184 ? -6.52 23.391 6.023 1 93.38 184 LEU A CA 1
ATOM 1434 C C . LEU A 1 184 ? -6.145 24.078 7.336 1 93.38 184 LEU A C 1
ATOM 1436 O O . LEU A 1 184 ? -6.172 25.297 7.438 1 93.38 184 LEU A O 1
ATOM 1440 N N . ALA A 1 185 ? -5.781 23.312 8.305 1 90.94 185 ALA A N 1
ATOM 1441 C CA . ALA A 1 185 ? -5.426 23.844 9.617 1 90.94 185 ALA A CA 1
ATOM 1442 C C . ALA A 1 185 ? -3.93 24.141 9.695 1 90.94 185 ALA A C 1
ATOM 1444 O O . ALA A 1 185 ? -3.445 24.641 10.711 1 90.94 185 ALA A O 1
ATOM 1445 N N . LEU A 1 186 ? -3.191 23.828 8.656 1 90.69 186 LEU A N 1
ATOM 1446 C CA . LEU A 1 186 ? -1.767 24.141 8.625 1 90.69 186 LEU A CA 1
ATOM 1447 C C . LEU A 1 186 ? -1.543 25.641 8.461 1 90.69 186 LEU A C 1
ATOM 1449 O O . LEU A 1 186 ? -2.168 26.266 7.609 1 90.69 186 LEU A O 1
ATOM 1453 N N . HIS A 1 187 ? -0.856 26.266 9.305 1 80.31 187 HIS A N 1
ATOM 1454 C CA . HIS A 1 187 ? -0.591 27.703 9.266 1 80.31 187 HIS A CA 1
ATOM 1455 C C . HIS A 1 187 ? 0.364 28.047 8.133 1 80.31 187 HIS A C 1
ATOM 1457 O O . HIS A 1 187 ? 0.228 29.109 7.5 1 80.31 187 HIS A O 1
ATOM 1463 N N . ASN A 1 188 ? 1.335 27.281 7.922 1 74.12 188 ASN A N 1
ATOM 1464 C CA . ASN A 1 188 ? 2.328 27.469 6.871 1 74.12 188 ASN A CA 1
ATOM 1465 C C . ASN A 1 188 ? 2.766 26.141 6.254 1 74.12 188 ASN A C 1
ATOM 1467 O O . ASN A 1 188 ? 2.695 25.109 6.906 1 74.12 188 ASN A O 1
ATOM 1471 N N . LEU A 1 189 ? 2.945 26.312 4.973 1 79.25 189 LEU A N 1
ATOM 1472 C CA . LEU A 1 189 ? 3.645 25.203 4.328 1 79.25 189 LEU A CA 1
ATOM 1473 C C . LEU A 1 189 ? 5.152 25.438 4.336 1 79.25 189 LEU A C 1
ATOM 1475 O O . LEU A 1 189 ? 5.617 26.516 3.996 1 79.25 189 LEU A O 1
ATOM 1479 N N . MET B 1 1 ? -18.188 36.031 5.039 1 33.78 1 MET B N 1
ATOM 1480 C CA . MET B 1 1 ? -16.781 35.656 5.062 1 33.78 1 MET B CA 1
ATOM 1481 C C . MET B 1 1 ? -16.438 34.688 3.949 1 33.78 1 MET B C 1
ATOM 1483 O O . MET B 1 1 ? -16.969 33.562 3.928 1 33.78 1 MET B O 1
ATOM 1487 N N . GLU B 1 2 ? -16.297 35.094 2.73 1 38.56 2 GLU B N 1
ATOM 1488 C CA . GLU B 1 2 ? -16.203 34.531 1.386 1 38.56 2 GLU B CA 1
ATOM 1489 C C . GLU B 1 2 ? -15.141 33.438 1.322 1 38.56 2 GLU B C 1
ATOM 1491 O O . GLU B 1 2 ? -13.961 33.719 1.103 1 38.56 2 GLU B O 1
ATOM 1496 N N . GLU B 1 3 ? -15.078 32.562 2.266 1 42.75 3 GLU B N 1
ATOM 1497 C CA . GLU B 1 3 ? -14.016 31.562 2.408 1 42.75 3 GLU B CA 1
ATOM 1498 C C . GLU B 1 3 ? -13.734 30.859 1.079 1 42.75 3 GLU B C 1
ATOM 1500 O O . GLU B 1 3 ? -14.391 29.875 0.734 1 42.75 3 GLU B O 1
ATOM 1505 N N . GLY B 1 4 ? -13.82 31.453 0.007 1 42.47 4 GLY B N 1
ATOM 1506 C CA . GLY B 1 4 ? -13.359 31.094 -1.325 1 42.47 4 GLY B CA 1
ATOM 1507 C C . GLY B 1 4 ? -12.102 30.25 -1.313 1 42.47 4 GLY B C 1
ATOM 1508 O O . GLY B 1 4 ? -11.18 30.516 -0.536 1 42.47 4 GLY B O 1
ATOM 1509 N N . GLY B 1 5 ? -12.07 28.906 -1.588 1 51.5 5 GLY B N 1
ATOM 1510 C CA . GLY B 1 5 ? -10.906 28.047 -1.555 1 51.5 5 GLY B CA 1
ATOM 1511 C C . GLY B 1 5 ? -9.633 28.734 -2.01 1 51.5 5 GLY B C 1
ATOM 1512 O O . GLY B 1 5 ? -9.523 29.125 -3.172 1 51.5 5 GLY B O 1
ATOM 1513 N N . ASN B 1 6 ? -9 29.688 -1.255 1 65.31 6 ASN B N 1
ATOM 1514 C CA . ASN B 1 6 ? -7.738 30.375 -1.534 1 65.31 6 ASN B CA 1
ATOM 1515 C C . ASN B 1 6 ? -6.703 29.406 -2.107 1 65.31 6 ASN B C 1
ATOM 1517 O O . ASN B 1 6 ? -6.684 28.219 -1.754 1 65.31 6 ASN B O 1
ATOM 1521 N N . PRO B 1 7 ? -6.301 29.672 -3.469 1 70.12 7 PRO B N 1
ATOM 1522 C CA . PRO B 1 7 ? -5.234 28.875 -4.09 1 70.12 7 PRO B CA 1
ATOM 1523 C C . PRO B 1 7 ? -4.246 28.312 -3.072 1 70.12 7 PRO B C 1
ATOM 1525 O O . PRO B 1 7 ? -3.74 27.203 -3.244 1 70.12 7 PRO B O 1
ATOM 1528 N N . GLY B 1 8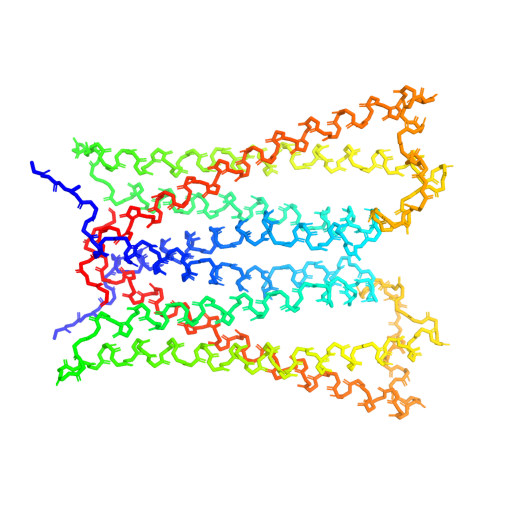 ? -4.137 28.922 -2.033 1 83.56 8 GLY B N 1
ATOM 1529 C CA . GLY B 1 8 ? -3.25 28.469 -0.974 1 83.56 8 GLY B CA 1
ATOM 1530 C C . GLY B 1 8 ? -3.787 27.266 -0.219 1 83.56 8 GLY B C 1
ATOM 1531 O O . GLY B 1 8 ? -3.031 26.359 0.122 1 83.56 8 GLY B O 1
ATOM 1532 N N . SER B 1 9 ? -5.066 27.266 -0.074 1 89.12 9 SER B N 1
ATOM 1533 C CA . SER B 1 9 ? -5.691 26.156 0.645 1 89.12 9 SER B CA 1
ATOM 1534 C C . SER B 1 9 ? -5.621 24.859 -0.164 1 89.12 9 SER B C 1
ATOM 1536 O O . SER B 1 9 ? -5.332 23.797 0.382 1 89.12 9 SER B O 1
ATOM 1538 N N . LEU B 1 10 ? -5.871 24.953 -1.434 1 93.31 10 LEU B N 1
ATOM 1539 C CA . LEU B 1 10 ? -5.828 23.781 -2.301 1 93.31 10 LEU B CA 1
ATOM 1540 C C . LEU B 1 10 ? -4.418 23.203 -2.367 1 93.31 10 LEU B C 1
ATOM 1542 O O . LEU B 1 10 ? -4.242 21.984 -2.367 1 93.31 10 LEU B O 1
ATOM 1546 N N . THR B 1 11 ? -3.484 24.062 -2.42 1 95.25 11 THR B N 1
ATOM 1547 C CA . THR B 1 11 ? -2.092 23.641 -2.486 1 95.25 11 THR B CA 1
ATOM 1548 C C . THR B 1 11 ? -1.704 22.859 -1.235 1 95.25 11 THR B C 1
ATOM 1550 O O . THR B 1 11 ? -1.039 21.828 -1.326 1 95.25 11 THR B O 1
ATOM 1553 N N . LYS B 1 12 ? -2.164 23.297 -0.112 1 95.88 12 LYS B N 1
ATOM 1554 C CA . LYS B 1 12 ? -1.888 22.594 1.14 1 95.88 12 LYS B CA 1
ATOM 1555 C C . LYS B 1 12 ? -2.531 21.203 1.152 1 95.88 12 LYS B C 1
ATOM 1557 O O . LYS B 1 12 ? -1.912 20.234 1.582 1 95.88 12 LYS B O 1
ATOM 1562 N N . VAL B 1 13 ? -3.729 21.219 0.711 1 97.81 13 VAL B N 1
ATOM 1563 C CA . VAL B 1 13 ? -4.477 19.953 0.705 1 97.81 13 VAL B CA 1
ATOM 1564 C C . VAL B 1 13 ? -3.805 18.969 -0.238 1 97.81 13 VAL B C 1
ATOM 1566 O O . VAL B 1 13 ? -3.566 17.812 0.133 1 97.81 13 VAL B O 1
ATOM 1569 N N . VAL B 1 14 ? -3.43 19.391 -1.432 1 98.44 14 VAL B N 1
ATOM 1570 C CA . VAL B 1 14 ? -2.781 18.5 -2.396 1 98.44 14 VAL B CA 1
ATOM 1571 C C . VAL B 1 14 ? -1.436 18.031 -1.845 1 98.44 14 VAL B C 1
ATOM 1573 O O . VAL B 1 14 ? -1.101 16.859 -1.93 1 98.44 14 VAL B O 1
ATOM 1576 N N . HIS B 1 15 ? -0.708 18.938 -1.271 1 98.5 15 HIS B N 1
ATOM 1577 C CA . HIS B 1 15 ? 0.601 18.594 -0.718 1 98.5 15 HIS B CA 1
ATOM 1578 C C . HIS B 1 15 ? 0.49 17.5 0.337 1 98.5 15 HIS B C 1
ATOM 1580 O O . HIS B 1 15 ? 1.201 16.5 0.269 1 98.5 15 HIS B O 1
ATOM 1586 N N . LEU B 1 16 ? -0.458 17.703 1.221 1 98.56 16 LEU B N 1
ATOM 1587 C CA . LEU B 1 16 ? -0.562 16.75 2.328 1 98.56 16 LEU B CA 1
ATOM 1588 C C . LEU B 1 16 ? -1.108 15.406 1.848 1 98.56 16 LEU B C 1
ATOM 1590 O O . LEU B 1 16 ? -0.628 14.352 2.266 1 98.56 16 LEU B O 1
ATOM 1594 N N . LEU B 1 17 ? -2.064 15.422 0.975 1 98.88 17 LEU B N 1
ATOM 1595 C CA . LEU B 1 17 ? -2.635 14.18 0.474 1 98.88 17 LEU B CA 1
ATOM 1596 C C . LEU B 1 17 ? -1.6 13.383 -0.313 1 98.88 17 LEU B C 1
ATOM 1598 O O . LEU B 1 17 ? -1.488 12.164 -0.15 1 98.88 17 LEU B O 1
ATOM 1602 N N . VAL B 1 18 ? -0.857 14.055 -1.127 1 98.94 18 VAL B N 1
ATOM 1603 C CA . VAL B 1 18 ? 0.144 13.398 -1.959 1 98.94 18 VAL B CA 1
ATOM 1604 C C . VAL B 1 18 ? 1.266 12.844 -1.08 1 98.94 18 VAL B C 1
ATOM 1606 O O . VAL B 1 18 ? 1.69 11.703 -1.248 1 98.94 18 VAL B O 1
ATOM 1609 N N . LEU B 1 19 ? 1.714 13.641 -0.151 1 98.88 19 LEU B N 1
ATOM 1610 C CA . LEU B 1 19 ? 2.768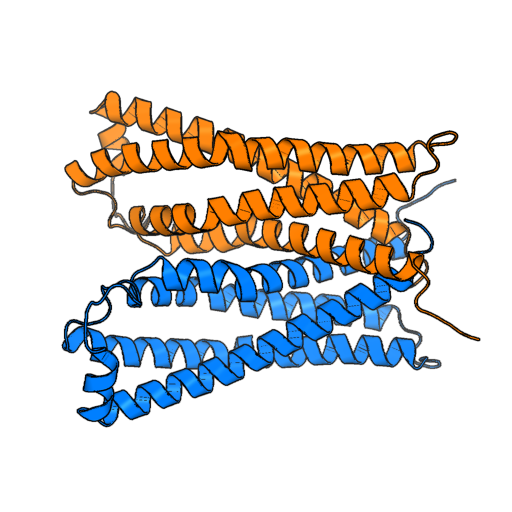 13.203 0.761 1 98.88 19 LEU B CA 1
ATOM 1611 C C . LEU B 1 19 ? 2.307 12.023 1.601 1 98.88 19 LEU B C 1
ATOM 1613 O O . LEU B 1 19 ? 3.039 11.039 1.75 1 98.88 19 LEU B O 1
ATOM 1617 N N . SER B 1 20 ? 1.107 12.07 2.115 1 98.94 20 SER B N 1
ATOM 1618 C CA . SER B 1 20 ? 0.536 10.992 2.912 1 98.94 20 SER B CA 1
ATOM 1619 C C . SER B 1 20 ? 0.354 9.727 2.08 1 98.94 20 SER B C 1
ATOM 1621 O O . SER B 1 20 ? 0.6 8.617 2.562 1 98.94 20 SER B O 1
ATOM 1623 N N . GLY B 1 21 ? -0.111 9.961 0.87 1 98.88 21 GLY B N 1
ATOM 1624 C CA . GLY B 1 21 ? -0.26 8.836 -0.04 1 98.88 21 GLY B CA 1
ATOM 1625 C C . GLY B 1 21 ? 1.039 8.094 -0.289 1 98.88 21 GLY B C 1
ATOM 1626 O O . GLY B 1 21 ? 1.083 6.867 -0.213 1 98.88 21 GLY B O 1
ATOM 1627 N N . ALA B 1 22 ? 2.07 8.875 -0.542 1 98.88 22 ALA B N 1
ATOM 1628 C CA . ALA B 1 22 ? 3.375 8.273 -0.812 1 98.88 22 ALA B CA 1
ATOM 1629 C C . ALA B 1 22 ? 3.914 7.555 0.42 1 98.88 22 ALA B C 1
ATOM 1631 O O . ALA B 1 22 ? 4.367 6.41 0.331 1 98.88 22 ALA B O 1
ATOM 1632 N N . TRP B 1 23 ? 3.852 8.219 1.522 1 98.88 23 TRP B N 1
ATOM 1633 C CA . TRP B 1 23 ? 4.391 7.66 2.758 1 98.88 23 TRP B CA 1
ATOM 1634 C C . TRP B 1 23 ? 3.652 6.387 3.146 1 98.88 23 TRP B C 1
ATOM 1636 O O . TRP B 1 23 ? 4.277 5.375 3.471 1 98.88 23 TRP B O 1
ATOM 1646 N N . GLY B 1 24 ? 2.336 6.379 3.102 1 98.88 24 GLY B N 1
ATOM 1647 C CA . GLY B 1 24 ? 1.554 5.203 3.457 1 98.88 24 GLY B CA 1
ATOM 1648 C C . GLY B 1 24 ? 1.77 4.035 2.514 1 98.88 24 GLY B C 1
ATOM 1649 O O . GLY B 1 24 ? 1.829 2.883 2.947 1 98.88 24 GLY B O 1
ATOM 1650 N N . MET B 1 25 ? 1.805 4.359 1.234 1 98.81 25 MET B N 1
ATOM 1651 C CA . MET B 1 25 ? 2.129 3.336 0.245 1 98.81 25 MET B CA 1
ATOM 1652 C C . MET B 1 25 ? 3.479 2.693 0.549 1 98.81 25 MET B C 1
ATOM 1654 O O . MET B 1 25 ? 3.604 1.468 0.536 1 98.81 25 MET B O 1
ATOM 1658 N N . GLN B 1 26 ? 4.441 3.512 0.863 1 98.88 26 GLN B N 1
ATOM 1659 C CA . GLN B 1 26 ? 5.785 3.018 1.141 1 98.88 26 GLN B CA 1
ATOM 1660 C C . GLN B 1 26 ? 5.809 2.166 2.408 1 98.88 26 GLN B C 1
ATOM 1662 O O . GLN B 1 26 ? 6.48 1.134 2.457 1 98.88 26 GLN B O 1
ATOM 1667 N N . MET B 1 27 ? 5.094 2.561 3.383 1 98.81 27 MET B N 1
ATOM 1668 C CA . MET B 1 27 ? 5.008 1.788 4.621 1 98.81 27 MET B CA 1
ATOM 1669 C C . MET B 1 27 ? 4.41 0.41 4.359 1 98.81 27 MET B C 1
ATOM 1671 O O . MET B 1 27 ? 4.926 -0.598 4.844 1 98.81 27 MET B O 1
ATOM 1675 N N . TRP B 1 28 ? 3.393 0.394 3.592 1 98.75 28 TRP B N 1
ATOM 1676 C CA . TRP B 1 28 ? 2.688 -0.849 3.293 1 98.75 28 TRP B CA 1
ATOM 1677 C C . TRP B 1 28 ? 3.568 -1.793 2.48 1 98.75 28 TRP B C 1
ATOM 1679 O O . TRP B 1 28 ? 3.73 -2.961 2.84 1 98.75 28 TRP B O 1
ATOM 1689 N N . VAL B 1 29 ? 4.129 -1.301 1.437 1 98.56 29 VAL B N 1
ATOM 1690 C CA . VAL B 1 29 ? 4.879 -2.125 0.495 1 98.56 29 VAL B CA 1
ATOM 1691 C C . VAL B 1 29 ? 6.16 -2.629 1.156 1 98.56 29 VAL B C 1
ATOM 1693 O O . VAL B 1 29 ? 6.555 -3.783 0.965 1 98.56 29 VAL B O 1
ATOM 1696 N N . THR B 1 30 ? 6.797 -1.806 1.999 1 97.94 30 THR B N 1
ATOM 1697 C CA . THR B 1 30 ? 8.102 -2.135 2.559 1 97.94 30 THR B CA 1
ATOM 1698 C C . THR B 1 30 ? 7.953 -3.039 3.779 1 97.94 30 THR B C 1
ATOM 1700 O O . THR B 1 30 ? 8.68 -4.027 3.918 1 97.94 30 THR B O 1
ATOM 1703 N N . PHE B 1 31 ? 6.953 -2.76 4.617 1 98.25 31 PHE B N 1
ATOM 1704 C CA . PHE B 1 31 ? 7.008 -3.393 5.926 1 98.25 31 PHE B CA 1
ATOM 1705 C C . PHE B 1 31 ? 5.879 -4.406 6.086 1 98.25 31 PHE B C 1
ATOM 1707 O O . PHE B 1 31 ? 5.863 -5.18 7.047 1 98.25 31 PHE B O 1
ATOM 1714 N N . ILE B 1 32 ? 4.883 -4.441 5.191 1 98.19 32 ILE B N 1
ATOM 1715 C CA . ILE B 1 32 ? 3.773 -5.363 5.402 1 98.19 32 ILE B CA 1
ATOM 1716 C C . ILE B 1 32 ? 3.648 -6.305 4.207 1 98.19 32 ILE B C 1
ATOM 1718 O O . ILE B 1 32 ? 3.945 -7.496 4.316 1 98.19 32 ILE B O 1
ATOM 1722 N N . SER B 1 33 ? 3.348 -5.691 3.045 1 97.88 33 SER B N 1
ATOM 1723 C CA . SER B 1 33 ? 3.004 -6.52 1.895 1 97.88 33 SER B CA 1
ATOM 1724 C C . SER B 1 33 ? 4.172 -7.406 1.485 1 97.88 33 SER B C 1
ATOM 1726 O O . SER B 1 33 ? 3.988 -8.594 1.211 1 97.88 33 SER B O 1
ATOM 1728 N N . GLY B 1 34 ? 5.371 -6.871 1.479 1 96 34 GLY B N 1
ATOM 1729 C CA . GLY B 1 34 ? 6.535 -7.656 1.108 1 96 34 GLY B CA 1
ATOM 1730 C C . GLY B 1 34 ? 6.754 -8.859 2.006 1 96 34 GLY B C 1
ATOM 1731 O O . GLY B 1 34 ? 6.992 -9.969 1.521 1 96 34 GLY B O 1
ATOM 1732 N N . PHE B 1 35 ? 6.59 -8.68 3.258 1 96.06 35 PHE B N 1
ATOM 1733 C CA . PHE B 1 35 ? 6.84 -9.742 4.223 1 96.06 35 PHE B CA 1
ATOM 1734 C C . PHE B 1 35 ? 5.723 -10.781 4.188 1 96.06 35 PHE B C 1
ATOM 1736 O O . PHE B 1 35 ? 5.988 -11.984 4.191 1 96.06 35 PHE B O 1
ATOM 1743 N N . VAL B 1 36 ? 4.531 -10.328 4.07 1 97.81 36 VAL B N 1
ATOM 1744 C CA . VAL B 1 36 ? 3.379 -11.227 4.059 1 97.81 36 VAL B CA 1
ATOM 1745 C C . VAL B 1 36 ? 3.42 -12.109 2.814 1 97.81 36 VAL B C 1
ATOM 1747 O O . VAL B 1 36 ? 3.225 -13.32 2.896 1 97.81 36 VAL B O 1
ATOM 1750 N N . LEU B 1 37 ? 3.74 -11.547 1.72 1 98.12 37 LEU B N 1
ATOM 1751 C CA . LEU B 1 37 ? 3.732 -12.289 0.465 1 98.12 37 LEU B CA 1
ATOM 1752 C C . LEU B 1 37 ? 4.953 -13.195 0.368 1 98.12 37 LEU B C 1
ATOM 1754 O O . LEU B 1 37 ? 4.859 -14.312 -0.15 1 98.12 37 LEU B O 1
ATOM 1758 N N . PHE B 1 38 ? 6.082 -12.742 0.888 1 96.56 38 PHE B N 1
ATOM 1759 C CA . PHE B 1 38 ? 7.281 -13.562 0.863 1 96.56 38 PHE B CA 1
ATOM 1760 C C . PHE B 1 38 ? 7.07 -14.859 1.646 1 96.56 38 PHE B C 1
ATOM 1762 O O . PHE B 1 38 ? 7.492 -15.93 1.213 1 96.56 38 PHE B O 1
ATOM 1769 N N . ARG B 1 39 ? 6.379 -14.812 2.723 1 95.94 39 ARG B N 1
ATOM 1770 C CA . ARG B 1 39 ? 6.164 -15.969 3.582 1 95.94 39 ARG B CA 1
ATOM 1771 C C . ARG B 1 39 ? 4.957 -16.781 3.121 1 95.94 39 ARG B C 1
ATOM 1773 O O . ARG B 1 39 ? 4.773 -17.922 3.543 1 95.94 39 ARG B O 1
ATOM 1780 N N . GLY B 1 40 ? 4.191 -16.172 2.25 1 96.5 40 GLY B N 1
ATOM 1781 C CA . GLY B 1 40 ? 2.916 -16.812 1.957 1 96.5 40 GLY B CA 1
ATOM 1782 C C . GLY B 1 40 ? 2.828 -17.344 0.54 1 96.5 40 GLY B C 1
ATOM 1783 O O . GLY B 1 40 ? 1.894 -18.078 0.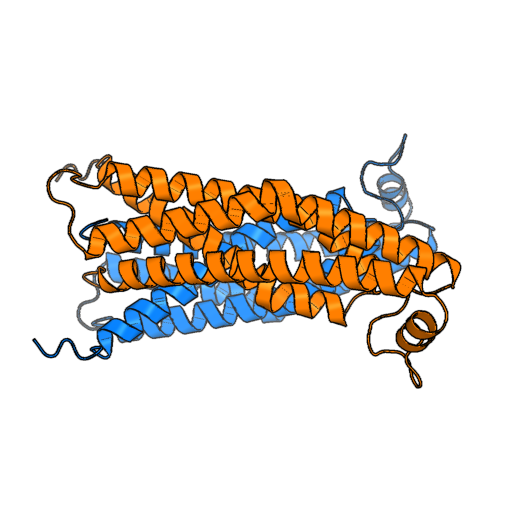202 1 96.5 40 GLY B O 1
ATOM 1784 N N . LEU B 1 41 ? 3.805 -17 -0.297 1 97.5 41 LEU B N 1
ATOM 1785 C CA . LEU B 1 41 ? 3.768 -17.406 -1.698 1 97.5 41 LEU B CA 1
ATOM 1786 C C . LEU B 1 41 ? 4.992 -18.25 -2.053 1 97.5 41 LEU B C 1
ATOM 1788 O O . LEU B 1 41 ? 6.043 -18.109 -1.425 1 97.5 41 LEU B O 1
ATOM 1792 N N . PRO B 1 42 ? 4.797 -19.141 -3.072 1 96.94 42 PRO B N 1
ATOM 1793 C CA . PRO B 1 42 ? 6.008 -19.734 -3.641 1 96.94 42 PRO B CA 1
ATOM 1794 C C . PRO B 1 42 ? 7.016 -18.688 -4.109 1 96.94 42 PRO B C 1
ATOM 1796 O O . PRO B 1 42 ? 6.625 -17.625 -4.602 1 96.94 42 PRO B O 1
ATOM 1799 N N . ARG B 1 43 ? 8.234 -19.016 -3.992 1 96.69 43 ARG B N 1
ATOM 1800 C CA . ARG B 1 43 ? 9.336 -18.094 -4.223 1 96.69 43 ARG B CA 1
ATOM 1801 C C . ARG B 1 43 ? 9.203 -17.422 -5.582 1 96.69 43 ARG B C 1
ATOM 1803 O O . ARG B 1 43 ? 9.273 -16.188 -5.68 1 96.69 43 ARG B O 1
ATOM 1810 N N . HIS B 1 44 ? 8.953 -18.156 -6.652 1 97.88 44 HIS B N 1
ATOM 1811 C CA . HIS B 1 44 ? 8.906 -17.562 -7.988 1 97.88 44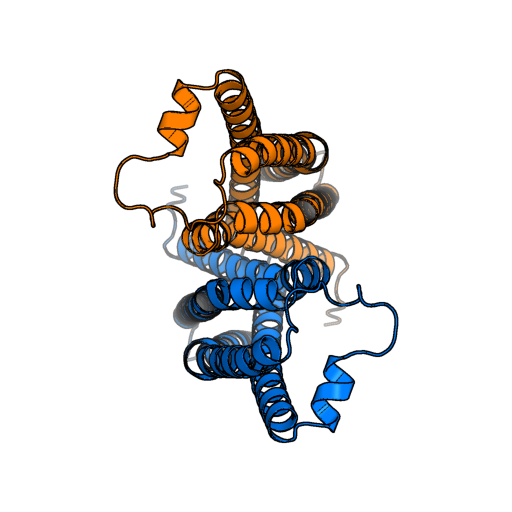 HIS B CA 1
ATOM 1812 C C . HIS B 1 44 ? 7.613 -16.781 -8.203 1 97.88 44 HIS B C 1
ATOM 1814 O O . HIS B 1 44 ? 7.594 -15.805 -8.945 1 97.88 44 HIS B O 1
ATOM 1820 N N . THR B 1 45 ? 6.504 -17.234 -7.566 1 97.88 45 THR B N 1
ATOM 1821 C CA . THR B 1 45 ? 5.266 -16.469 -7.617 1 97.88 45 THR B CA 1
ATOM 1822 C C . THR B 1 45 ? 5.445 -15.109 -6.941 1 97.88 45 THR B C 1
ATOM 1824 O O . THR B 1 45 ? 4.965 -14.086 -7.445 1 97.88 45 THR B O 1
ATOM 1827 N N . PHE B 1 46 ? 6.164 -15.148 -5.836 1 98.38 46 PHE B N 1
ATOM 1828 C CA . PHE B 1 46 ? 6.48 -13.898 -5.152 1 98.38 46 PHE B CA 1
ATOM 1829 C C . PHE B 1 46 ? 7.25 -12.953 -6.07 1 98.38 46 PHE B C 1
ATOM 1831 O O . PHE B 1 46 ? 6.93 -11.766 -6.156 1 98.38 46 PHE B O 1
ATOM 1838 N N . GLY B 1 47 ? 8.219 -13.461 -6.715 1 98.06 47 GLY B N 1
ATOM 1839 C CA . GLY B 1 47 ? 8.977 -12.648 -7.652 1 98.06 47 GLY B CA 1
ATOM 1840 C C . GLY B 1 47 ? 8.125 -12.07 -8.766 1 98.06 47 GLY B C 1
ATOM 1841 O O . GLY B 1 47 ? 8.289 -10.906 -9.133 1 98.06 47 GLY B O 1
ATOM 1842 N N . LEU B 1 48 ? 7.289 -12.883 -9.266 1 98.31 48 LEU B N 1
ATOM 1843 C CA . LEU B 1 48 ? 6.391 -12.43 -10.32 1 98.31 48 LEU B CA 1
ATOM 1844 C C . LEU B 1 48 ? 5.52 -11.273 -9.836 1 98.31 48 LEU B C 1
ATOM 1846 O O . LEU B 1 48 ? 5.387 -10.258 -10.523 1 98.31 48 LEU B O 1
ATOM 1850 N N . VAL B 1 49 ? 4.957 -11.414 -8.68 1 98.56 49 VAL B N 1
ATOM 1851 C CA . VAL B 1 49 ? 4.102 -10.383 -8.102 1 98.56 49 VAL B CA 1
ATOM 1852 C C . VAL B 1 49 ? 4.883 -9.078 -7.969 1 98.56 49 VAL B C 1
ATOM 1854 O O . VAL B 1 49 ? 4.41 -8.016 -8.383 1 98.56 49 VAL B O 1
ATOM 1857 N N . GLN B 1 50 ? 6.094 -9.172 -7.391 1 98.25 50 GLN B N 1
ATOM 1858 C CA . GLN B 1 50 ? 6.918 -7.984 -7.199 1 98.25 50 GLN B CA 1
ATOM 1859 C C . GLN B 1 50 ? 7.273 -7.34 -8.539 1 98.25 50 GLN B C 1
ATOM 1861 O O . GLN B 1 50 ? 7.277 -6.113 -8.656 1 98.25 50 GLN B O 1
ATOM 1866 N N . SER B 1 51 ? 7.57 -8.156 -9.5 1 98.44 51 SER B N 1
ATOM 1867 C CA . SER B 1 51 ? 7.969 -7.637 -10.805 1 98.44 51 SER B CA 1
ATOM 1868 C C . SER B 1 51 ? 6.832 -6.859 -11.461 1 98.44 51 SER B C 1
ATOM 1870 O O . SER B 1 51 ? 7.07 -5.957 -12.273 1 98.44 51 SER B O 1
ATOM 1872 N N . LYS B 1 52 ? 5.574 -7.164 -11.141 1 98.25 52 LYS B N 1
ATOM 1873 C CA . LYS B 1 52 ? 4.426 -6.441 -11.68 1 98.25 52 LYS B CA 1
ATOM 1874 C C . LYS B 1 52 ? 4.199 -5.133 -10.922 1 98.25 52 LYS B C 1
ATOM 1876 O O . LYS B 1 52 ? 3.809 -4.125 -11.516 1 98.25 52 LYS B O 1
ATOM 1881 N N . LEU B 1 53 ? 4.473 -5.121 -9.664 1 98.62 53 LEU B N 1
ATOM 1882 C CA . LEU B 1 53 ? 4.094 -4.012 -8.797 1 98.62 53 LEU B CA 1
ATOM 1883 C C . LEU B 1 53 ? 5.164 -2.928 -8.797 1 98.62 53 LEU B C 1
ATOM 1885 O O . LEU B 1 53 ? 4.848 -1.736 -8.805 1 98.62 53 LEU B O 1
ATOM 1889 N N . PHE B 1 54 ? 6.43 -3.252 -8.867 1 98.62 54 PHE B N 1
ATOM 1890 C CA . PHE B 1 54 ? 7.512 -2.348 -8.5 1 98.62 54 PHE B CA 1
ATOM 1891 C C . PHE B 1 54 ? 7.695 -1.268 -9.562 1 98.62 54 PHE B C 1
ATOM 1893 O O . PHE B 1 54 ? 8.023 -0.123 -9.234 1 98.62 54 PHE B O 1
ATOM 1900 N N . PRO B 1 55 ? 7.535 -1.539 -10.82 1 98.5 55 PRO B N 1
ATOM 1901 C CA . PRO B 1 55 ? 7.602 -0.431 -11.773 1 98.5 55 PRO B CA 1
ATOM 1902 C C . PRO B 1 55 ? 6.605 0.683 -11.453 1 98.5 55 PRO B C 1
ATOM 1904 O O . PRO B 1 55 ? 6.953 1.865 -11.531 1 98.5 55 PRO B O 1
ATOM 1907 N N . PHE B 1 56 ? 5.422 0.37 -11.078 1 98.56 56 PHE B N 1
ATOM 1908 C CA . PHE B 1 56 ? 4.414 1.359 -10.719 1 98.56 56 PHE B CA 1
ATOM 1909 C C . PHE B 1 56 ? 4.75 2.023 -9.391 1 98.56 56 PHE B C 1
ATOM 1911 O O . PHE B 1 56 ? 4.648 3.246 -9.258 1 98.56 56 PHE B O 1
ATOM 1918 N N . TYR B 1 57 ? 5.133 1.2 -8.469 1 98.88 57 TYR B N 1
ATOM 1919 C CA . TYR B 1 57 ? 5.449 1.683 -7.125 1 98.88 57 TYR B CA 1
ATOM 1920 C C . TYR B 1 57 ? 6.52 2.768 -7.176 1 98.88 57 TYR B C 1
ATOM 1922 O O . TYR B 1 57 ? 6.352 3.842 -6.594 1 98.88 57 TYR B O 1
ATOM 1930 N N . PHE B 1 58 ? 7.57 2.531 -7.898 1 98.88 58 PHE B N 1
ATOM 1931 C CA . PHE B 1 58 ? 8.703 3.449 -7.895 1 98.88 58 PHE B CA 1
ATOM 1932 C C . PHE B 1 58 ? 8.406 4.672 -8.758 1 98.88 58 PHE B C 1
ATOM 1934 O O . PHE B 1 58 ? 8.82 5.785 -8.43 1 98.88 58 PHE B O 1
ATOM 1941 N N . HIS B 1 59 ? 7.719 4.461 -9.828 1 98.88 59 HIS B N 1
ATOM 1942 C CA . HIS B 1 59 ? 7.387 5.621 -10.648 1 98.88 59 HIS B CA 1
ATOM 1943 C C . HIS B 1 59 ? 6.363 6.516 -9.953 1 98.88 59 HIS B C 1
ATOM 1945 O O . HIS B 1 59 ? 6.434 7.742 -10.055 1 98.88 59 HIS B O 1
ATOM 1951 N N . ILE B 1 60 ? 5.414 5.926 -9.281 1 98.88 60 ILE B N 1
ATOM 1952 C CA . ILE B 1 60 ? 4.461 6.711 -8.508 1 98.88 60 ILE B CA 1
ATOM 1953 C C . ILE B 1 60 ? 5.191 7.461 -7.395 1 98.88 60 ILE B C 1
ATOM 1955 O O . ILE B 1 60 ? 4.926 8.641 -7.152 1 98.88 60 ILE B O 1
ATOM 1959 N N . SER B 1 61 ? 6.125 6.773 -6.699 1 98.88 61 SER B N 1
ATOM 1960 C CA . SER B 1 61 ? 6.934 7.426 -5.676 1 98.88 61 SER B CA 1
ATOM 1961 C C . SER B 1 61 ? 7.684 8.625 -6.246 1 98.88 61 SER B C 1
ATOM 1963 O O . SER B 1 61 ? 7.703 9.695 -5.633 1 98.88 61 SER B O 1
ATOM 1965 N N . MET B 1 62 ? 8.258 8.445 -7.387 1 98.94 62 MET B N 1
ATOM 1966 C CA . MET B 1 62 ? 9 9.516 -8.055 1 98.94 62 MET B CA 1
ATOM 1967 C C . MET B 1 62 ? 8.078 10.688 -8.391 1 98.94 62 MET B C 1
ATOM 1969 O O . MET B 1 62 ? 8.422 11.844 -8.148 1 98.94 62 MET B O 1
ATOM 1973 N N . GLY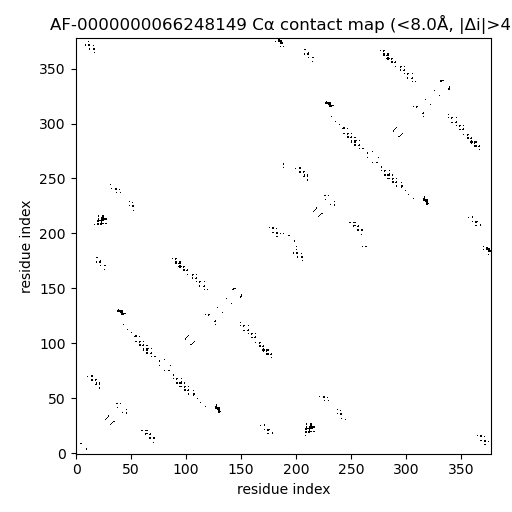 B 1 63 ? 6.922 10.375 -8.961 1 98.94 63 GLY B N 1
ATOM 1974 C CA . GLY B 1 63 ? 5.961 11.406 -9.297 1 98.94 63 GLY B CA 1
ATOM 1975 C C . GLY B 1 63 ? 5.465 12.18 -8.086 1 98.94 63 GLY B C 1
ATOM 1976 O O . GLY B 1 63 ? 5.371 13.406 -8.117 1 98.94 63 GLY B O 1
ATOM 1977 N N . CYS B 1 64 ? 5.113 11.477 -7.023 1 98.88 64 CYS B N 1
ATOM 1978 C CA . CYS B 1 64 ? 4.668 12.117 -5.793 1 98.88 64 CYS B CA 1
ATOM 1979 C C . CYS B 1 64 ? 5.75 13.023 -5.227 1 98.88 64 CYS B C 1
ATOM 1981 O O . CYS B 1 64 ? 5.465 14.141 -4.781 1 98.88 64 CYS B O 1
ATOM 1983 N N . ALA B 1 65 ? 6.984 12.523 -5.258 1 98.88 65 ALA B N 1
ATOM 1984 C CA . ALA B 1 65 ? 8.102 13.32 -4.754 1 98.88 65 ALA B CA 1
ATOM 1985 C C . ALA B 1 65 ? 8.266 14.602 -5.57 1 98.88 65 ALA B C 1
ATOM 1987 O O . ALA B 1 65 ? 8.516 15.672 -5.012 1 98.88 65 ALA B O 1
ATOM 1988 N N . PHE B 1 66 ? 8.117 14.492 -6.832 1 98.94 66 PHE B N 1
ATOM 1989 C CA . PHE B 1 66 ? 8.25 15.641 -7.719 1 98.94 66 PHE B CA 1
ATOM 1990 C C . PHE B 1 66 ? 7.164 16.672 -7.434 1 98.94 66 PHE B C 1
ATOM 1992 O O . PHE B 1 66 ? 7.453 17.859 -7.293 1 98.94 66 PHE B O 1
ATOM 1999 N N . VAL B 1 67 ? 5.945 16.219 -7.34 1 98.88 67 VAL B N 1
ATOM 2000 C CA . VAL B 1 67 ? 4.809 17.094 -7.078 1 98.88 67 VAL B CA 1
ATOM 2001 C C . VAL B 1 67 ? 5.012 17.828 -5.75 1 98.88 67 VAL B C 1
ATOM 2003 O O . VAL B 1 67 ? 4.852 19.047 -5.672 1 98.88 67 VAL B O 1
ATOM 2006 N N . ASN B 1 68 ? 5.418 17.141 -4.762 1 98.81 68 ASN B N 1
ATOM 2007 C CA . ASN B 1 68 ? 5.562 17.734 -3.438 1 98.81 68 ASN B CA 1
ATOM 2008 C C . ASN B 1 68 ? 6.723 18.719 -3.387 1 98.81 68 ASN B C 1
ATOM 2010 O O . ASN B 1 68 ? 6.641 19.75 -2.719 1 98.81 68 ASN B O 1
ATOM 2014 N N . LEU B 1 69 ? 7.809 18.359 -4.055 1 98.75 69 LEU B N 1
ATOM 2015 C CA . LEU B 1 69 ? 8.93 19.297 -4.105 1 98.75 69 LEU B CA 1
ATOM 2016 C C . LEU B 1 69 ? 8.523 20.578 -4.816 1 98.75 69 LEU B C 1
ATOM 2018 O O . LEU B 1 69 ? 8.836 21.672 -4.34 1 98.75 69 LEU B O 1
ATOM 2022 N N . CYS B 1 70 ? 7.797 20.453 -5.926 1 98.5 70 CYS B N 1
ATOM 2023 C CA . CYS B 1 70 ? 7.355 21.625 -6.68 1 98.5 70 CYS B CA 1
ATOM 2024 C C . CYS B 1 70 ? 6.426 22.484 -5.84 1 98.5 70 CYS B C 1
ATOM 2026 O O . CYS B 1 70 ? 6.547 23.719 -5.832 1 98.5 70 CYS B O 1
ATOM 2028 N N . ILE B 1 71 ? 5.566 21.875 -5.148 1 97.94 71 ILE B N 1
ATOM 2029 C CA . ILE B 1 71 ? 4.613 22.609 -4.32 1 97.94 71 ILE B CA 1
ATOM 2030 C C . ILE B 1 71 ? 5.359 23.344 -3.215 1 97.94 71 ILE B C 1
ATOM 2032 O O . ILE B 1 71 ? 5.18 24.562 -3.045 1 97.94 71 ILE B O 1
ATOM 2036 N N . LEU B 1 72 ? 6.199 22.688 -2.5 1 97.25 72 LEU B N 1
ATOM 2037 C CA . LEU B 1 72 ? 6.91 23.344 -1.406 1 97.25 72 LEU B CA 1
ATOM 2038 C C . LEU B 1 72 ? 7.801 24.453 -1.931 1 97.25 72 LEU B C 1
ATOM 2040 O O . LEU B 1 72 ? 7.848 25.547 -1.35 1 97.25 72 LEU B O 1
ATOM 2044 N N . ALA B 1 73 ? 8.492 24.188 -3.02 1 96.69 73 ALA B N 1
ATOM 2045 C CA . ALA B 1 73 ? 9.383 25.188 -3.602 1 96.69 73 ALA B CA 1
ATOM 2046 C C . ALA B 1 73 ? 8.617 26.438 -4.012 1 96.69 73 ALA B C 1
ATOM 2048 O O . ALA B 1 73 ? 9.125 27.547 -3.895 1 96.69 73 ALA B O 1
ATOM 2049 N N . SER B 1 74 ? 7.422 26.281 -4.457 1 95 74 SER B N 1
ATOM 2050 C CA . SER B 1 74 ? 6.621 27.406 -4.918 1 95 74 SER B CA 1
ATOM 2051 C C . SER B 1 74 ? 6.117 28.234 -3.744 1 95 74 SER B C 1
ATOM 2053 O O . SER B 1 74 ? 5.688 29.391 -3.926 1 95 74 SER B O 1
ATOM 2055 N N . GLN B 1 75 ? 6.168 27.672 -2.574 1 91.69 75 GLN B N 1
ATOM 2056 C CA . GLN B 1 75 ? 5.672 28.359 -1.389 1 91.69 75 GLN B CA 1
ATOM 2057 C C . GLN B 1 75 ? 6.805 29.047 -0.635 1 91.69 75 GLN B C 1
ATOM 2059 O O . GLN B 1 75 ? 6.562 29.812 0.303 1 91.69 75 GLN B O 1
ATOM 2064 N N . CYS B 1 76 ? 8 28.812 -1.015 1 90.56 76 CYS B N 1
ATOM 2065 C CA . CYS B 1 76 ? 9.156 29.328 -0.285 1 90.56 76 CYS B CA 1
ATOM 2066 C C . CYS B 1 76 ? 9.539 30.719 -0.77 1 90.56 76 CYS B C 1
ATOM 2068 O O . CYS B 1 76 ? 9.422 31.031 -1.959 1 90.56 76 CYS B O 1
ATOM 2070 N N . SER B 1 77 ? 9.898 31.625 0.168 1 90.62 77 SER B N 1
ATOM 2071 C CA . SER B 1 77 ? 10.586 32.875 -0.173 1 90.62 77 SER B CA 1
ATOM 2072 C C . SER B 1 77 ? 12.086 32.656 -0.316 1 90.62 77 SER B C 1
ATOM 2074 O O . SER B 1 77 ? 12.82 32.688 0.673 1 90.62 77 SER B O 1
ATOM 2076 N N . TRP B 1 78 ? 12.516 32.5 -1.468 1 92 78 TRP B N 1
ATOM 2077 C CA . TRP B 1 78 ? 13.867 32.031 -1.763 1 92 78 TRP B CA 1
ATOM 2078 C C . TRP B 1 78 ? 14.906 33.031 -1.29 1 92 78 TRP B C 1
ATOM 2080 O O . TRP B 1 78 ? 16.031 32.688 -0.94 1 92 78 TRP B O 1
ATOM 2090 N N . ALA B 1 79 ? 14.586 34.312 -1.2 1 93.62 79 ALA B N 1
ATOM 2091 C CA . ALA B 1 79 ? 15.492 35.375 -0.753 1 93.62 79 ALA B CA 1
ATOM 2092 C C . ALA B 1 79 ? 15.688 35.312 0.76 1 93.62 79 ALA B C 1
ATOM 2094 O O . ALA B 1 79 ? 16.719 35.781 1.275 1 93.62 79 ALA B O 1
ATOM 2095 N N . GLN B 1 80 ? 14.82 34.719 1.529 1 94.94 80 GLN B N 1
ATOM 2096 C CA . GLN B 1 80 ? 14.852 34.688 2.986 1 94.94 80 GLN B CA 1
ATOM 2097 C C . GLN B 1 80 ? 14.539 33.281 3.49 1 94.94 80 GLN B C 1
ATOM 2099 O O . GLN B 1 80 ? 13.766 33.094 4.434 1 94.94 80 GLN B O 1
ATOM 2104 N N . LEU B 1 81 ? 15.172 32.344 2.916 1 93.25 81 LEU B N 1
ATOM 2105 C CA . LEU B 1 81 ? 14.938 30.938 3.299 1 93.25 81 LEU B CA 1
ATOM 2106 C C . LEU B 1 81 ? 15.461 30.672 4.703 1 93.25 81 LEU B C 1
ATOM 2108 O O . LEU B 1 81 ? 16.625 30.922 4.996 1 93.25 81 LEU B O 1
ATOM 2112 N N . THR B 1 82 ? 14.609 30.188 5.586 1 93.88 82 THR B N 1
ATOM 2113 C CA . THR B 1 82 ? 15.016 29.797 6.93 1 93.88 82 THR B CA 1
ATOM 2114 C C . THR B 1 82 ? 15.656 28.406 6.91 1 93.88 82 THR B C 1
ATOM 2116 O O . THR B 1 82 ? 15.531 27.672 5.93 1 93.88 82 THR B O 1
ATOM 2119 N N . PHE B 1 83 ? 16.344 28.062 7.973 1 95.69 83 PHE B N 1
ATOM 2120 C CA . PHE B 1 83 ? 16.969 26.734 8.102 1 95.69 83 PHE B CA 1
ATOM 2121 C C . PHE B 1 83 ? 15.906 25.641 8.047 1 95.69 83 PHE B C 1
ATOM 2123 O O . PHE B 1 83 ? 16.125 24.594 7.43 1 95.69 83 PHE B O 1
ATOM 2130 N N . TRP B 1 84 ? 14.828 25.922 8.664 1 93.69 84 TRP B N 1
ATOM 2131 C CA . TRP B 1 84 ? 13.734 24.953 8.664 1 93.69 84 TRP B CA 1
ATOM 2132 C C . TRP B 1 84 ? 13.219 24.703 7.246 1 93.69 84 TRP B C 1
ATOM 2134 O O . TRP B 1 84 ? 13.109 23.562 6.809 1 93.69 84 TRP B O 1
ATOM 2144 N N . GLU B 1 85 ? 12.961 25.719 6.574 1 94.44 85 GLU B N 1
ATOM 2145 C CA . GLU B 1 85 ? 12.477 25.594 5.203 1 94.44 85 GLU B CA 1
ATOM 2146 C C . GLU B 1 85 ? 13.484 24.875 4.324 1 94.44 85 GLU B C 1
ATOM 2148 O O . GLU B 1 85 ? 13.109 24.016 3.525 1 94.44 85 GLU B O 1
ATOM 2153 N N . ALA B 1 86 ? 14.719 25.234 4.469 1 96.88 86 ALA B N 1
ATOM 2154 C CA . ALA B 1 86 ? 15.773 24.594 3.695 1 96.88 86 ALA B CA 1
ATOM 2155 C C . ALA B 1 86 ? 15.852 23.094 3.996 1 96.88 86 ALA B C 1
ATOM 2157 O O . ALA B 1 86 ? 16.062 22.281 3.092 1 96.88 86 ALA B O 1
ATOM 2158 N N . SER B 1 87 ? 15.734 22.734 5.219 1 97.5 87 SER B N 1
ATOM 2159 C CA . SER B 1 87 ? 15.789 21.328 5.605 1 97.5 87 SER B CA 1
ATOM 2160 C C . SER B 1 87 ? 14.617 20.547 5.02 1 97.5 87 SER B C 1
ATOM 2162 O O . SER B 1 87 ? 14.781 19.406 4.594 1 97.5 87 SER B O 1
ATOM 2164 N N . GLN B 1 88 ? 13.477 21.172 5.012 1 97.31 88 GLN B N 1
ATOM 2165 C CA . GLN B 1 88 ? 12.312 20.516 4.418 1 97.31 88 GLN B CA 1
ATOM 2166 C C . GLN B 1 88 ? 12.492 20.344 2.914 1 97.31 88 GLN B C 1
ATOM 2168 O O . GLN B 1 88 ? 12.172 19.281 2.367 1 97.31 88 GLN B O 1
ATOM 2173 N N . LEU B 1 89 ? 12.984 21.312 2.25 1 98.06 89 LEU B N 1
ATOM 2174 C CA . LEU B 1 89 ? 13.266 21.219 0.822 1 98.06 89 LEU B CA 1
ATOM 2175 C C . LEU B 1 89 ? 14.297 20.125 0.548 1 98.06 89 LEU B C 1
ATOM 2177 O O . LEU B 1 89 ? 14.172 19.375 -0.42 1 98.06 89 LEU B O 1
ATOM 2181 N N . PHE B 1 90 ? 15.266 20.062 1.397 1 98.5 90 PHE B N 1
ATOM 2182 C CA . PHE B 1 90 ? 16.297 19.047 1.25 1 98.5 90 PHE B CA 1
ATOM 2183 C C . PHE B 1 90 ? 15.719 17.641 1.354 1 98.5 90 PHE B C 1
ATOM 2185 O O . PHE B 1 90 ? 16.062 16.75 0.572 1 98.5 90 PHE B O 1
ATOM 2192 N N . LEU B 1 91 ? 14.859 17.438 2.334 1 98.81 91 LEU B N 1
ATOM 2193 C CA . LEU B 1 91 ? 14.234 16.125 2.508 1 98.81 91 LEU B CA 1
ATOM 2194 C C . LEU B 1 91 ? 13.469 15.719 1.251 1 98.81 91 LEU B C 1
ATOM 2196 O O . LEU B 1 91 ? 13.57 14.578 0.796 1 98.81 91 LEU B O 1
ATOM 2200 N N . LEU B 1 92 ? 12.703 16.641 0.685 1 98.81 92 LEU B N 1
ATOM 2201 C CA . LEU B 1 92 ? 11.906 16.328 -0.494 1 98.81 92 LEU B CA 1
ATOM 2202 C C . LEU B 1 92 ? 12.797 16.125 -1.715 1 98.81 92 LEU B C 1
ATOM 2204 O O . LEU B 1 92 ? 12.508 15.273 -2.559 1 98.81 92 LEU B O 1
ATOM 2208 N N . LEU B 1 93 ? 13.867 16.906 -1.814 1 98.88 93 LEU B N 1
ATOM 2209 C CA . LEU B 1 93 ? 14.812 16.719 -2.904 1 98.88 93 LEU B CA 1
ATOM 2210 C C . LEU B 1 93 ? 15.5 15.359 -2.799 1 98.88 93 LEU B C 1
ATOM 2212 O O . LEU B 1 93 ? 15.695 14.68 -3.809 1 98.88 93 LEU B O 1
ATOM 2216 N N . LEU B 1 94 ? 15.883 15.023 -1.572 1 98.88 94 LEU B N 1
ATOM 2217 C CA . LEU B 1 94 ? 16.469 13.711 -1.337 1 98.88 94 LEU B CA 1
ATOM 2218 C C . LEU B 1 94 ? 15.516 12.602 -1.747 1 98.88 94 LEU B C 1
ATOM 2220 O O . LEU B 1 94 ? 15.906 11.656 -2.434 1 98.88 94 LEU B O 1
ATOM 2224 N N . SER B 1 95 ? 14.258 12.734 -1.326 1 98.88 95 SER B N 1
ATOM 2225 C CA . SER B 1 95 ? 13.242 11.758 -1.692 1 98.88 95 SER B CA 1
ATOM 2226 C C . SER B 1 95 ? 13.117 11.633 -3.207 1 98.88 95 SER B C 1
ATOM 2228 O O . SER B 1 95 ? 13.07 10.523 -3.742 1 98.88 95 SER B O 1
ATOM 2230 N N . LEU B 1 96 ? 13.086 12.703 -3.91 1 98.94 96 LEU B N 1
ATOM 2231 C CA . LEU B 1 96 ? 12.969 12.68 -5.363 1 98.94 96 LEU B CA 1
ATOM 2232 C C . LEU B 1 96 ? 14.18 12 -6 1 98.94 96 LEU B C 1
ATOM 2234 O O . LEU B 1 96 ? 14.031 11.18 -6.906 1 98.94 96 LEU B O 1
ATOM 2238 N N . THR B 1 97 ? 15.336 12.328 -5.523 1 98.94 97 THR B N 1
ATOM 2239 C CA . THR B 1 97 ? 16.562 11.766 -6.074 1 98.94 97 THR B CA 1
ATOM 2240 C C . THR B 1 97 ? 16.594 10.25 -5.887 1 98.94 97 THR B C 1
ATOM 2242 O O . THR B 1 97 ? 16.828 9.508 -6.84 1 98.94 97 THR B O 1
ATOM 2245 N N . LEU B 1 98 ? 16.297 9.82 -4.676 1 98.94 98 LEU B N 1
ATOM 2246 C CA . LEU B 1 98 ? 16.344 8.398 -4.371 1 98.94 98 LEU B CA 1
ATOM 2247 C C . LEU B 1 98 ? 15.258 7.648 -5.129 1 98.94 98 LEU B C 1
ATOM 2249 O O . LEU B 1 98 ? 15.492 6.547 -5.637 1 98.94 98 LEU B O 1
ATOM 2253 N N . ALA B 1 99 ? 14.086 8.258 -5.203 1 98.94 99 ALA B N 1
ATOM 2254 C CA . ALA B 1 99 ? 13 7.641 -5.953 1 98.94 99 ALA B CA 1
ATOM 2255 C C . ALA B 1 99 ? 13.344 7.539 -7.438 1 98.94 99 ALA B C 1
ATOM 2257 O O . ALA B 1 99 ? 13 6.551 -8.094 1 98.94 99 ALA B O 1
ATOM 2258 N N . THR B 1 100 ? 13.992 8.523 -7.965 1 98.94 100 THR B N 1
ATOM 2259 C CA . THR B 1 100 ? 14.375 8.539 -9.367 1 98.94 100 THR B CA 1
ATOM 2260 C C . THR B 1 100 ? 15.406 7.441 -9.656 1 98.94 100 THR B C 1
ATOM 2262 O O . THR B 1 100 ? 15.312 6.75 -10.672 1 98.94 100 THR B O 1
ATOM 2265 N N . ILE B 1 101 ? 16.344 7.297 -8.781 1 98.88 101 ILE B N 1
ATOM 2266 C CA . ILE B 1 101 ? 17.359 6.258 -8.93 1 98.88 101 ILE B CA 1
ATOM 2267 C C . ILE B 1 101 ? 16.688 4.887 -8.984 1 98.88 101 ILE B C 1
ATOM 2269 O O . ILE B 1 101 ? 17.016 4.059 -9.828 1 98.88 101 ILE B O 1
ATOM 2273 N N . ASN B 1 102 ? 15.695 4.691 -8.133 1 98.88 102 ASN B N 1
ATOM 2274 C CA . ASN B 1 102 ? 14.977 3.424 -8.125 1 98.88 102 ASN B CA 1
ATOM 2275 C C . ASN B 1 102 ? 14.156 3.24 -9.398 1 98.88 102 ASN B C 1
ATOM 2277 O O . ASN B 1 102 ? 14.227 2.193 -10.047 1 98.88 102 ASN B O 1
ATOM 2281 N N . ALA B 1 103 ? 13.438 4.242 -9.742 1 98.88 103 ALA B N 1
ATOM 2282 C CA . ALA B 1 103 ? 12.484 4.141 -10.844 1 98.88 103 ALA B CA 1
ATOM 2283 C C . ALA B 1 103 ? 13.211 3.99 -12.18 1 98.88 103 ALA B C 1
ATOM 2285 O O . ALA B 1 103 ? 12.766 3.236 -13.047 1 98.88 103 ALA B O 1
ATOM 2286 N N . ARG B 1 104 ? 14.352 4.648 -12.32 1 98.75 104 ARG B N 1
ATOM 2287 C CA . ARG B 1 104 ? 14.945 4.758 -13.648 1 98.75 104 ARG B CA 1
ATOM 2288 C C . ARG B 1 104 ? 16.125 3.807 -13.797 1 98.75 104 ARG B C 1
ATOM 2290 O O . ARG B 1 104 ? 16.531 3.486 -14.922 1 98.75 104 ARG B O 1
ATOM 2297 N N . TRP B 1 105 ? 16.703 3.338 -12.688 1 98.62 105 TRP B N 1
ATOM 2298 C CA . TRP B 1 105 ? 17.906 2.545 -12.844 1 98.62 105 TRP B CA 1
ATOM 2299 C C . TRP B 1 105 ? 17.812 1.242 -12.055 1 98.62 105 TRP B C 1
ATOM 2301 O O . TRP B 1 105 ? 17.953 0.156 -12.625 1 98.62 105 TRP B O 1
ATOM 2311 N N . LEU B 1 106 ? 17.5 1.254 -10.789 1 98.81 106 LEU B N 1
ATOM 2312 C CA . LEU B 1 106 ? 17.688 0.095 -9.922 1 98.81 106 LEU B CA 1
ATOM 2313 C C . LEU B 1 106 ? 16.578 -0.926 -10.148 1 98.81 106 LEU B C 1
ATOM 2315 O O . LEU B 1 106 ? 16.828 -2.133 -10.148 1 98.81 106 LEU B O 1
ATOM 2319 N N . GLU B 1 107 ? 15.352 -0.439 -10.336 1 98.75 107 GLU B N 1
ATOM 2320 C CA . GLU B 1 107 ? 14.203 -1.336 -10.422 1 98.75 107 GLU B CA 1
ATOM 2321 C C . GLU B 1 107 ? 14.375 -2.336 -11.562 1 98.75 107 GLU B C 1
ATOM 2323 O O . GLU B 1 107 ? 14.305 -3.547 -11.352 1 98.75 107 GLU B O 1
ATOM 2328 N N . SER B 1 108 ? 14.641 -1.858 -12.797 1 98.5 108 SER B N 1
ATOM 2329 C CA . SER B 1 108 ? 14.742 -2.736 -13.961 1 98.5 108 SER B CA 1
ATOM 2330 C C . SER B 1 108 ? 15.93 -3.688 -13.836 1 98.5 108 SER B C 1
ATOM 2332 O O . SER B 1 108 ? 15.844 -4.848 -14.242 1 98.5 108 SER B O 1
ATOM 2334 N N . ARG B 1 109 ? 17 -3.264 -13.219 1 98.62 109 ARG B N 1
ATOM 2335 C CA . ARG B 1 109 ? 18.188 -4.098 -13.031 1 98.62 109 ARG B CA 1
ATOM 2336 C C . ARG B 1 109 ? 17.922 -5.188 -11.992 1 98.62 109 ARG B C 1
ATOM 2338 O O . ARG B 1 109 ? 18.344 -6.332 -12.164 1 98.62 109 ARG B O 1
ATOM 2345 N N . THR B 1 110 ? 17.25 -4.828 -10.906 1 98.75 110 THR B N 1
ATOM 2346 C CA . THR B 1 110 ? 16.906 -5.801 -9.883 1 98.75 110 THR B CA 1
ATOM 2347 C C . THR B 1 110 ? 15.992 -6.883 -10.453 1 98.75 110 THR B C 1
ATOM 2349 O O . THR B 1 110 ? 16.219 -8.07 -10.234 1 98.75 110 THR B O 1
ATOM 2352 N N . THR B 1 111 ? 15.008 -6.43 -11.18 1 98.75 111 THR B N 1
ATOM 2353 C CA . THR B 1 111 ? 14.047 -7.363 -11.758 1 98.75 111 THR B CA 1
ATOM 2354 C C . THR B 1 111 ? 14.727 -8.281 -12.766 1 98.75 111 THR B C 1
ATOM 2356 O O . THR B 1 111 ? 14.477 -9.492 -12.781 1 98.75 111 THR B O 1
ATOM 2359 N N . ALA B 1 112 ? 15.594 -7.711 -13.594 1 98.62 112 ALA B N 1
ATOM 2360 C CA . ALA B 1 112 ? 16.328 -8.516 -14.57 1 98.62 112 ALA B CA 1
ATOM 2361 C C . ALA B 1 112 ? 17.188 -9.562 -13.875 1 98.62 112 ALA B C 1
ATOM 2363 O O . ALA B 1 112 ? 17.234 -10.719 -14.297 1 98.62 112 ALA B O 1
ATOM 2364 N N . ALA B 1 113 ? 17.859 -9.141 -12.836 1 98.62 113 ALA B N 1
ATOM 2365 C CA . ALA B 1 113 ? 18.688 -10.078 -12.07 1 98.62 113 ALA B CA 1
ATOM 2366 C C . ALA B 1 113 ? 17.828 -11.172 -11.438 1 98.62 113 ALA B C 1
ATOM 2368 O O . ALA B 1 113 ? 18.25 -12.336 -11.391 1 98.62 113 ALA B O 1
ATOM 2369 N N . MET B 1 114 ? 16.703 -10.844 -10.984 1 98.56 114 MET B N 1
ATOM 2370 C CA . MET B 1 114 ? 15.781 -11.805 -10.383 1 98.56 114 MET B CA 1
ATOM 2371 C C . MET B 1 114 ? 15.344 -12.852 -11.398 1 98.56 114 MET B C 1
ATOM 2373 O O . MET B 1 114 ? 15.344 -14.047 -11.109 1 98.56 114 MET B O 1
ATOM 2377 N N . TRP B 1 115 ? 15.008 -12.367 -12.617 1 98.5 115 TRP B N 1
ATOM 2378 C CA . TRP B 1 115 ? 14.555 -13.289 -13.656 1 98.5 115 TRP B CA 1
ATOM 2379 C C . TRP B 1 115 ? 15.68 -14.234 -14.07 1 98.5 115 TRP B C 1
ATOM 2381 O O . TRP B 1 115 ? 15.438 -15.422 -14.305 1 98.5 115 TRP B O 1
ATOM 2391 N N . ALA B 1 116 ? 16.859 -13.703 -14.18 1 98.38 116 ALA B N 1
ATOM 2392 C CA . ALA B 1 116 ? 18.016 -14.547 -14.508 1 98.38 116 ALA B CA 1
ATOM 2393 C C . ALA B 1 116 ? 18.234 -15.609 -13.438 1 98.38 116 ALA B C 1
ATOM 2395 O O . ALA B 1 116 ? 18.484 -16.781 -13.758 1 98.38 116 ALA B O 1
ATOM 2396 N N . LEU B 1 117 ? 18.141 -15.188 -12.219 1 98 117 LEU B N 1
ATOM 2397 C CA . LEU B 1 117 ? 18.297 -16.094 -11.078 1 98 117 LEU B CA 1
ATOM 2398 C C . LEU B 1 117 ? 17.234 -17.188 -11.109 1 98 117 LEU B C 1
ATOM 2400 O O . LEU B 1 117 ? 17.547 -18.375 -10.953 1 98 117 LEU B O 1
ATOM 2404 N N . GLN B 1 118 ? 16.031 -16.875 -11.375 1 97.69 118 GLN B N 1
ATOM 2405 C CA . GLN B 1 118 ? 14.906 -17.797 -11.367 1 97.69 118 GLN B CA 1
ATOM 2406 C C . GLN B 1 118 ? 15.016 -18.797 -12.516 1 97.69 118 GLN B C 1
ATOM 2408 O O . GLN B 1 118 ? 14.594 -19.953 -12.391 1 97.69 118 GLN B O 1
ATOM 2413 N N . THR B 1 119 ? 15.594 -18.312 -13.602 1 97.94 119 THR B N 1
ATOM 2414 C CA . THR B 1 119 ? 15.789 -19.203 -14.742 1 97.94 119 THR B CA 1
ATOM 2415 C C . THR B 1 119 ? 16.688 -20.375 -14.359 1 97.94 119 THR B C 1
ATOM 2417 O O . THR B 1 119 ? 16.375 -21.531 -14.664 1 97.94 119 THR B O 1
ATOM 2420 N N . VAL B 1 120 ? 17.766 -20.141 -13.648 1 97.38 120 VAL B N 1
ATOM 2421 C CA . VAL B 1 120 ? 18.672 -21.188 -13.203 1 97.38 120 VAL B CA 1
ATOM 2422 C C . VAL B 1 120 ? 17.984 -22.078 -12.18 1 97.38 120 VAL B C 1
ATOM 2424 O O . VAL B 1 120 ? 18.125 -23.297 -12.227 1 97.38 120 VAL B O 1
ATOM 2427 N N . GLU B 1 121 ? 17.219 -21.453 -11.297 1 97.12 121 GLU B N 1
ATOM 2428 C CA . GLU B 1 121 ? 16.5 -22.203 -10.273 1 97.12 121 GLU B CA 1
ATOM 2429 C C . GLU B 1 121 ? 15.477 -23.141 -10.891 1 97.12 121 GLU B C 1
ATOM 2431 O O . GLU B 1 121 ? 15.344 -24.281 -10.445 1 97.12 121 GLU B O 1
ATOM 2436 N N . LYS B 1 122 ? 14.844 -22.672 -11.875 1 96.69 122 LYS B N 1
ATOM 2437 C CA . LYS B 1 122 ? 13.828 -23.469 -12.547 1 96.69 122 LYS B CA 1
ATOM 2438 C C . LYS B 1 122 ? 14.453 -24.703 -13.211 1 96.69 122 LYS B C 1
ATOM 2440 O O . LYS B 1 122 ? 13.867 -25.781 -13.195 1 96.69 122 LYS B O 1
ATOM 2445 N N . GLU B 1 123 ? 15.617 -24.562 -13.727 1 96 123 GLU B N 1
ATOM 2446 C CA . GLU B 1 123 ? 16.344 -25.672 -14.352 1 96 123 GLU B CA 1
ATOM 2447 C C . GLU B 1 123 ? 16.688 -26.75 -13.336 1 96 123 GLU B C 1
ATOM 2449 O O . GLU B 1 123 ? 16.891 -27.906 -13.703 1 96 123 GLU B O 1
ATOM 2454 N N . ARG B 1 124 ? 16.734 -26.375 -12.133 1 94.81 124 ARG B N 1
ATOM 2455 C CA . ARG B 1 124 ? 17.078 -27.312 -11.07 1 94.81 124 ARG B CA 1
ATOM 2456 C C . ARG B 1 124 ? 15.844 -27.766 -10.305 1 94.81 124 ARG B C 1
ATOM 2458 O O . ARG B 1 124 ? 15.953 -28.344 -9.227 1 94.81 124 ARG B O 1
ATOM 2465 N N . GLY B 1 125 ? 14.672 -27.312 -10.758 1 94.38 125 GLY B N 1
ATOM 2466 C CA . GLY B 1 125 ? 13.414 -27.734 -10.156 1 94.38 125 GLY B CA 1
ATOM 2467 C C . GLY B 1 125 ? 13.07 -26.969 -8.898 1 94.38 125 GLY B C 1
ATOM 2468 O O . GLY B 1 125 ? 12.305 -27.453 -8.055 1 94.38 125 GLY B O 1
ATOM 2469 N N . LEU B 1 126 ? 13.703 -25.828 -8.734 1 94.5 126 LEU B N 1
ATOM 2470 C CA . LEU B 1 126 ? 13.469 -25 -7.551 1 94.5 126 LEU B CA 1
ATOM 2471 C C . LEU B 1 126 ? 12.57 -23.828 -7.879 1 94.5 126 LEU B C 1
ATOM 2473 O O . LEU B 1 126 ? 12.383 -23.484 -9.047 1 94.5 126 LEU B O 1
ATOM 2477 N N . GLY B 1 127 ? 11.93 -23.219 -6.895 1 95.19 127 GLY B N 1
ATOM 2478 C CA . GLY B 1 127 ? 11.188 -21.984 -7.078 1 95.19 127 GLY B CA 1
ATOM 2479 C C . GLY B 1 127 ? 9.703 -22.125 -6.781 1 95.19 127 GLY B C 1
ATOM 2480 O O . GLY B 1 127 ? 9 -21.125 -6.621 1 95.19 127 GLY B O 1
ATOM 2481 N N . GLY B 1 128 ? 9.227 -23.344 -6.758 1 94.31 128 GLY B N 1
ATOM 2482 C CA . GLY B 1 128 ? 7.805 -23.578 -6.582 1 94.31 128 GLY B CA 1
ATOM 2483 C C . GLY B 1 128 ? 7.406 -23.766 -5.129 1 94.31 128 GLY B C 1
ATOM 2484 O O . GLY B 1 128 ? 6.238 -24.031 -4.832 1 94.31 128 GLY B O 1
ATOM 2485 N N . GLU B 1 129 ? 8.352 -23.594 -4.207 1 91.69 129 GLU B N 1
ATOM 2486 C CA . GLU B 1 129 ? 8.086 -23.797 -2.785 1 91.69 129 GLU B CA 1
ATOM 2487 C C . GLU B 1 129 ? 7.906 -22.469 -2.055 1 91.69 129 GLU B C 1
ATOM 2489 O O . GLU B 1 129 ? 8.398 -21.438 -2.506 1 91.69 129 GLU B O 1
ATOM 2494 N N . VAL B 1 130 ? 7.145 -22.562 -0.978 1 91.25 130 VAL B N 1
ATOM 2495 C CA . VAL B 1 130 ? 7.055 -21.422 -0.066 1 91.25 130 VAL B CA 1
ATOM 2496 C C . VAL B 1 130 ? 8.297 -21.375 0.828 1 91.25 130 VAL B C 1
ATOM 2498 O O . VAL B 1 130 ? 8.664 -22.391 1.432 1 91.25 130 VAL B O 1
ATOM 2501 N N . PRO B 1 131 ? 8.891 -20.281 0.868 1 87.69 131 PRO B N 1
ATOM 2502 C CA . PRO B 1 131 ? 10.086 -20.203 1.713 1 87.69 131 PRO B CA 1
ATOM 2503 C C . PRO B 1 131 ? 9.844 -20.703 3.131 1 87.69 131 PRO B C 1
ATOM 2505 O O . PRO B 1 131 ? 8.789 -20.453 3.715 1 87.69 131 PRO B O 1
ATOM 2508 N N . GLY B 1 132 ? 10.781 -21.5 3.617 1 81.94 132 GLY B N 1
ATOM 2509 C CA . GLY B 1 132 ? 10.703 -22.016 4.973 1 81.94 132 GLY B CA 1
ATOM 2510 C C . GLY B 1 132 ? 9.914 -23.312 5.078 1 81.94 132 GLY B C 1
ATOM 2511 O O . GLY B 1 132 ? 9.82 -23.906 6.152 1 81.94 132 GLY B O 1
ATOM 2512 N N . SER B 1 133 ? 9.32 -23.719 4.035 1 77.56 133 SER B N 1
ATOM 2513 C CA . SER B 1 133 ? 8.477 -24.906 4.074 1 77.56 133 SER B CA 1
ATOM 2514 C C . SER B 1 133 ? 9.32 -26.188 3.99 1 77.56 133 SER B C 1
ATOM 2516 O O . SER B 1 133 ? 8.852 -27.266 4.348 1 77.56 133 SER B O 1
ATOM 2518 N N . HIS B 1 134 ? 10.508 -26.031 3.525 1 73.31 134 HIS B N 1
ATOM 2519 C CA . HIS B 1 134 ? 11.352 -27.219 3.355 1 73.31 134 HIS B CA 1
ATOM 2520 C C . HIS B 1 134 ? 11.922 -27.688 4.691 1 73.31 134 HIS B C 1
ATOM 2522 O O . HIS B 1 134 ? 12.352 -26.859 5.504 1 73.31 134 HIS B O 1
ATOM 2528 N N . GLN B 1 135 ? 11.695 -29 4.809 1 76.75 135 GLN B N 1
ATOM 2529 C CA . GLN B 1 135 ? 12.312 -29.656 5.957 1 76.75 135 GLN B CA 1
ATOM 2530 C C . GLN B 1 135 ? 13.703 -30.172 5.609 1 76.75 135 GLN B C 1
ATOM 2532 O O . GLN B 1 135 ? 13.891 -30.828 4.582 1 76.75 135 GLN B O 1
ATOM 2537 N N . GLY B 1 136 ? 14.688 -29.609 6.172 1 79.94 136 GLY B N 1
ATOM 2538 C CA . GLY B 1 136 ? 16.047 -30.078 5.957 1 79.94 136 GLY B CA 1
ATOM 2539 C C . GLY B 1 136 ? 17 -29 5.5 1 79.94 136 GLY B C 1
ATOM 2540 O O . GLY B 1 136 ? 16.797 -27.828 5.812 1 79.94 136 GLY B O 1
ATOM 2541 N N . SER B 1 137 ? 17.984 -29.547 4.695 1 83.62 137 SER B N 1
ATOM 2542 C CA . SER B 1 137 ? 19 -28.609 4.227 1 83.62 137 SER B CA 1
ATOM 2543 C C . SER B 1 137 ? 18.422 -27.672 3.162 1 83.62 137 SER B C 1
ATOM 2545 O O . SER B 1 137 ? 17.609 -28.078 2.346 1 83.62 137 SER B O 1
ATOM 2547 N N . ASP B 1 138 ? 18.797 -26.484 3.078 1 87.5 138 ASP B N 1
ATOM 2548 C CA . ASP B 1 138 ? 18.344 -25.469 2.123 1 87.5 138 ASP B CA 1
ATOM 2549 C C . ASP B 1 138 ? 18.906 -25.75 0.728 1 87.5 138 ASP B C 1
ATOM 2551 O O . ASP B 1 138 ? 20.109 -25.625 0.497 1 87.5 138 ASP B O 1
ATOM 2555 N N . PRO B 1 139 ? 18.156 -26.141 -0.134 1 90.5 139 PRO B N 1
ATOM 2556 C CA . PRO B 1 139 ? 18.641 -26.469 -1.482 1 90.5 139 PRO B CA 1
ATOM 2557 C C . PRO B 1 139 ? 19.297 -25.281 -2.176 1 90.5 139 PRO B C 1
ATOM 2559 O O . PRO B 1 139 ? 20.141 -25.453 -3.059 1 90.5 139 PRO B O 1
ATOM 2562 N N . TYR B 1 140 ? 18.922 -24.172 -1.82 1 92.62 140 TYR B N 1
ATOM 2563 C CA . TYR B 1 140 ? 19.5 -22.984 -2.424 1 92.62 140 TYR B CA 1
ATOM 2564 C C . TYR B 1 140 ? 20.938 -22.781 -1.944 1 92.62 140 TYR B C 1
ATOM 2566 O O . TYR B 1 140 ? 21.797 -22.328 -2.707 1 92.62 140 TYR B O 1
ATOM 2574 N N . HIS B 1 141 ? 21.109 -23.062 -0.727 1 91.94 141 HIS B N 1
ATOM 2575 C CA . HIS B 1 141 ? 22.469 -23.016 -0.211 1 91.94 141 HIS B CA 1
ATOM 2576 C C . HIS B 1 141 ? 23.359 -24.031 -0.921 1 91.94 141 HIS B C 1
ATOM 2578 O O . HIS B 1 141 ? 24.516 -23.719 -1.263 1 91.94 141 HIS B O 1
ATOM 2584 N N . GLN B 1 142 ? 22.859 -25.156 -1.089 1 92.31 142 GLN B N 1
ATOM 2585 C CA . GLN B 1 142 ? 23.609 -26.188 -1.799 1 92.31 142 GLN B CA 1
ATOM 2586 C C . GLN B 1 142 ? 23.906 -25.781 -3.236 1 92.31 142 GLN B C 1
ATOM 2588 O O . GLN B 1 142 ? 25.016 -25.953 -3.725 1 92.31 142 GLN B O 1
ATOM 2593 N N . LEU B 1 143 ? 22.906 -25.25 -3.848 1 94.25 143 LEU B N 1
ATOM 2594 C CA . LEU B 1 143 ? 23.062 -24.797 -5.227 1 94.25 143 LEU B CA 1
ATOM 2595 C C . LEU B 1 143 ? 24.094 -23.688 -5.324 1 94.25 143 LEU B C 1
ATOM 2597 O O . LEU B 1 143 ? 24.906 -23.672 -6.258 1 94.25 143 LEU B O 1
ATOM 2601 N N . ARG B 1 144 ? 24.094 -22.844 -4.414 1 94.62 144 ARG B N 1
ATOM 2602 C CA . ARG B 1 144 ? 25.047 -21.734 -4.367 1 94.62 144 ARG B CA 1
ATOM 2603 C C . ARG B 1 144 ? 26.484 -22.266 -4.289 1 94.62 144 ARG B C 1
ATOM 2605 O O . ARG B 1 144 ? 27.391 -21.703 -4.914 1 94.62 144 ARG B O 1
ATOM 2612 N N . GLY B 1 145 ? 26.625 -23.266 -3.586 1 94.19 145 GLY B N 1
ATOM 2613 C CA . GLY B 1 145 ? 27.938 -23.875 -3.428 1 94.19 145 GLY B CA 1
ATOM 2614 C C . GLY B 1 145 ? 28.391 -24.656 -4.648 1 94.19 145 GLY B C 1
ATOM 2615 O O . GLY B 1 145 ? 29.594 -24.75 -4.918 1 94.19 145 GLY B O 1
ATOM 2616 N N . GLN B 1 146 ? 27.531 -25.172 -5.398 1 94.75 146 GLN B N 1
ATOM 2617 C CA . GLN B 1 146 ? 27.859 -26.078 -6.492 1 94.75 146 GLN B CA 1
ATOM 2618 C C . GLN B 1 146 ? 27.922 -25.344 -7.824 1 94.75 146 GLN B C 1
ATOM 2620 O O . GLN B 1 146 ? 28.578 -25.797 -8.766 1 94.75 146 GLN B O 1
ATOM 2625 N N . ASP B 1 147 ? 27.266 -24.234 -7.953 1 96.44 147 ASP B N 1
ATOM 2626 C CA . ASP B 1 147 ? 27.156 -23.516 -9.219 1 96.44 147 ASP B CA 1
ATOM 2627 C C . ASP B 1 147 ? 27.641 -22.078 -9.07 1 96.44 147 ASP B C 1
ATOM 2629 O O . ASP B 1 147 ? 26.875 -21.203 -8.641 1 96.44 147 ASP B O 1
ATOM 2633 N N . PRO B 1 148 ? 28.828 -21.797 -9.523 1 96.12 148 PRO B N 1
ATOM 2634 C CA . PRO B 1 148 ? 29.375 -20.438 -9.398 1 96.12 148 PRO B CA 1
ATOM 2635 C C . PRO B 1 148 ? 28.547 -19.406 -10.141 1 96.12 148 PRO B C 1
ATOM 2637 O O . PRO B 1 148 ? 28.469 -18.25 -9.719 1 96.12 148 PRO B O 1
ATOM 2640 N N . LYS B 1 149 ? 27.984 -19.797 -11.234 1 95.69 149 LYS B N 1
ATOM 2641 C CA . LYS B 1 149 ? 27.109 -18.875 -11.961 1 95.69 149 LYS B CA 1
ATOM 2642 C C . LYS B 1 149 ? 25.922 -18.453 -11.117 1 95.69 149 LYS B C 1
ATOM 2644 O O . LYS B 1 149 ? 25.562 -17.281 -11.078 1 95.69 149 LYS B O 1
ATOM 2649 N N . TYR B 1 150 ? 25.266 -19.422 -10.508 1 97.5 150 TYR B N 1
ATOM 2650 C CA . TYR B 1 150 ? 24.156 -19.125 -9.617 1 97.5 150 TYR B CA 1
ATOM 2651 C C . TYR B 1 150 ? 24.594 -18.203 -8.484 1 97.5 150 TYR B C 1
ATOM 2653 O O . TYR B 1 150 ? 23.891 -17.25 -8.148 1 97.5 150 TYR B O 1
ATOM 2661 N N . SER B 1 151 ? 25.719 -18.469 -7.945 1 97.81 151 SER B N 1
ATOM 2662 C CA . SER B 1 151 ? 26.25 -17.656 -6.855 1 97.81 151 SER B CA 1
ATOM 2663 C C . SER B 1 151 ? 26.453 -16.203 -7.297 1 97.81 151 SER B C 1
ATOM 2665 O O . SER B 1 151 ? 26.125 -15.273 -6.566 1 97.81 151 SER B O 1
ATOM 2667 N N . ALA B 1 152 ? 26.984 -16.062 -8.453 1 97.94 152 ALA B N 1
ATOM 2668 C CA . ALA B 1 152 ? 27.25 -14.719 -8.977 1 97.94 152 ALA B CA 1
ATOM 2669 C C . ALA B 1 152 ? 25.938 -13.969 -9.234 1 97.94 152 ALA B C 1
ATOM 2671 O O . ALA B 1 152 ? 25.828 -12.781 -8.922 1 97.94 152 ALA B O 1
ATOM 2672 N N . LEU B 1 153 ? 24.984 -14.648 -9.797 1 97.94 153 LEU B N 1
ATOM 2673 C CA . LEU B 1 153 ? 23.688 -14.039 -10.07 1 97.94 153 LEU B CA 1
ATOM 2674 C C . LEU B 1 153 ? 22.984 -13.641 -8.773 1 97.94 153 LEU B C 1
ATOM 2676 O O . LEU B 1 153 ? 22.375 -12.578 -8.695 1 97.94 153 LEU B O 1
ATOM 2680 N N . ARG B 1 154 ? 23.078 -14.516 -7.883 1 98 154 ARG B N 1
ATOM 2681 C CA . ARG B 1 154 ? 22.484 -14.25 -6.578 1 98 154 ARG B CA 1
ATOM 2682 C C . ARG B 1 154 ? 23.094 -13.008 -5.941 1 98 154 ARG B C 1
ATOM 2684 O O . ARG B 1 154 ? 22.375 -12.156 -5.414 1 98 154 ARG B O 1
ATOM 2691 N N . GLN B 1 155 ? 24.375 -12.93 -5.969 1 98.12 155 GLN B N 1
ATOM 2692 C CA . GLN B 1 155 ? 25.062 -11.766 -5.418 1 98.12 155 GLN B CA 1
ATOM 2693 C C . GLN B 1 155 ? 24.656 -10.484 -6.148 1 98.12 155 GLN B C 1
ATOM 2695 O O . GLN B 1 155 ? 24.484 -9.438 -5.527 1 98.12 155 GLN B O 1
ATOM 2700 N N . GLN B 1 156 ? 24.562 -10.609 -7.383 1 98.31 156 GLN B N 1
ATOM 2701 C CA . GLN B 1 156 ? 24.141 -9.461 -8.172 1 98.31 156 GLN B CA 1
ATOM 2702 C C . GLN B 1 156 ? 22.734 -9.016 -7.781 1 98.31 156 GLN B C 1
ATOM 2704 O O . GLN B 1 156 ? 22.484 -7.824 -7.582 1 98.31 156 GLN B O 1
ATOM 2709 N N . PHE B 1 157 ? 21.812 -9.961 -7.719 1 98.62 157 PHE B N 1
ATOM 2710 C CA . PHE B 1 157 ? 20.453 -9.648 -7.312 1 98.62 157 PHE B CA 1
ATOM 2711 C C . PHE B 1 157 ? 20.438 -8.977 -5.945 1 98.62 157 PHE B C 1
ATOM 2713 O O . PHE B 1 157 ? 19.797 -7.934 -5.77 1 98.62 157 PHE B O 1
ATOM 2720 N N . PHE B 1 158 ? 21.141 -9.5 -5.004 1 98.12 158 PHE B N 1
ATOM 2721 C CA . PHE B 1 158 ? 21.094 -8.977 -3.643 1 98.12 158 PHE B CA 1
ATOM 2722 C C . PHE B 1 158 ? 21.766 -7.617 -3.559 1 98.12 158 PHE B C 1
ATOM 2724 O O . PHE B 1 158 ? 21.359 -6.77 -2.756 1 98.12 158 PHE B O 1
ATOM 2731 N N . ARG B 1 159 ? 22.75 -7.441 -4.406 1 98.62 159 ARG B N 1
ATOM 2732 C CA . ARG B 1 159 ? 23.375 -6.125 -4.465 1 98.62 159 ARG B CA 1
ATOM 2733 C C . ARG B 1 159 ? 22.391 -5.07 -4.965 1 98.62 159 ARG B C 1
ATOM 2735 O O . ARG B 1 159 ? 22.172 -4.047 -4.309 1 98.62 159 ARG B O 1
ATOM 2742 N N . TYR B 1 160 ? 21.734 -5.316 -6.109 1 98.69 160 TYR B N 1
ATOM 2743 C CA . TYR B 1 160 ? 20.766 -4.379 -6.664 1 98.69 160 TYR B CA 1
ATOM 2744 C C . TYR B 1 160 ? 19.562 -4.223 -5.738 1 98.69 160 TYR B C 1
ATOM 2746 O O . TYR B 1 160 ? 19.109 -3.104 -5.496 1 98.69 160 TYR B O 1
ATOM 2754 N N . HIS B 1 161 ? 19.094 -5.32 -5.254 1 98.38 161 HIS B N 1
ATOM 2755 C CA . HIS B 1 161 ? 17.969 -5.301 -4.332 1 98.38 161 HIS B CA 1
ATOM 2756 C C . HIS B 1 161 ? 18.297 -4.508 -3.072 1 98.38 161 HIS B C 1
ATOM 2758 O O . HIS B 1 161 ? 17.469 -3.727 -2.594 1 98.38 161 HIS B O 1
ATOM 2764 N N . GLY B 1 162 ? 19.484 -4.746 -2.508 1 98.62 162 GLY B N 1
ATOM 2765 C CA . GLY B 1 162 ? 19.906 -4.023 -1.323 1 98.62 162 GLY B CA 1
ATOM 2766 C C . GLY B 1 162 ? 20 -2.523 -1.541 1 98.62 162 GLY B C 1
ATOM 2767 O O . GLY B 1 162 ? 19.531 -1.74 -0.714 1 98.62 162 GLY B O 1
ATOM 2768 N N . LEU B 1 163 ? 20.609 -2.143 -2.678 1 98.75 163 LEU B N 1
ATOM 2769 C CA . LEU B 1 163 ? 20.719 -0.728 -3.016 1 98.75 163 LEU B CA 1
ATOM 2770 C C . LEU B 1 163 ? 19.344 -0.107 -3.227 1 98.75 163 LEU B C 1
ATOM 2772 O O . LEU B 1 163 ? 19.078 0.994 -2.74 1 98.75 163 LEU B O 1
ATOM 2776 N N . SER B 1 164 ? 18.516 -0.802 -3.92 1 98.81 164 SER B N 1
ATOM 2777 C CA . SER B 1 164 ? 17.156 -0.343 -4.141 1 98.81 164 SER B CA 1
ATOM 2778 C C . SER B 1 164 ? 16.406 -0.18 -2.824 1 98.81 164 SER B C 1
ATOM 2780 O O . SER B 1 164 ? 15.703 0.813 -2.623 1 98.81 164 SER B O 1
ATOM 2782 N N . SER B 1 165 ? 16.562 -1.123 -1.953 1 98.62 165 SER B N 1
ATOM 2783 C CA . SER B 1 165 ? 15.898 -1.096 -0.656 1 98.62 165 SER B CA 1
ATOM 2784 C C . SER B 1 165 ? 16.375 0.075 0.192 1 98.62 165 SER B C 1
ATOM 2786 O O . SER B 1 165 ? 15.594 0.704 0.901 1 98.62 165 SER B O 1
ATOM 2788 N N . LEU B 1 166 ? 17.641 0.356 0.123 1 98.69 166 LEU B N 1
ATOM 2789 C CA . LEU B 1 166 ? 18.203 1.489 0.856 1 98.69 166 LEU B CA 1
ATOM 2790 C C . LEU B 1 166 ? 17.656 2.807 0.319 1 98.69 166 LEU B C 1
ATOM 2792 O O . LEU B 1 166 ? 17.312 3.701 1.094 1 98.69 166 LEU B O 1
ATOM 2796 N N . CYS B 1 167 ? 17.594 2.875 -1.008 1 98.81 167 CYS B N 1
ATOM 2797 C CA . CYS B 1 167 ? 16.969 4.047 -1.616 1 98.81 167 CYS B CA 1
ATOM 2798 C C . CYS B 1 167 ? 15.523 4.199 -1.17 1 98.81 167 CYS B C 1
ATOM 2800 O O . CYS B 1 167 ? 15.086 5.297 -0.819 1 98.81 167 CYS B O 1
ATOM 2802 N N . ASN B 1 168 ? 14.828 3.139 -1.159 1 98.75 168 ASN B N 1
ATOM 2803 C CA . ASN B 1 168 ? 13.43 3.145 -0.745 1 98.75 168 ASN B CA 1
ATOM 2804 C C . ASN B 1 168 ? 13.281 3.562 0.714 1 98.75 168 ASN B C 1
ATOM 2806 O O . ASN B 1 168 ? 12.414 4.371 1.045 1 98.75 168 ASN B O 1
ATOM 2810 N N . LEU B 1 169 ? 14.148 3.035 1.564 1 98.75 169 LEU B N 1
ATOM 2811 C CA . LEU B 1 169 ? 14.102 3.377 2.982 1 98.75 169 LEU B CA 1
ATOM 2812 C C . LEU B 1 169 ? 14.422 4.852 3.197 1 98.75 169 LEU B C 1
ATOM 2814 O O . LEU B 1 169 ? 13.805 5.512 4.039 1 98.75 169 LEU B O 1
ATOM 2818 N N . GLY B 1 170 ? 15.375 5.32 2.457 1 98.81 170 GLY B N 1
ATOM 2819 C CA . GLY B 1 170 ? 15.68 6.742 2.518 1 98.81 170 GLY B CA 1
ATOM 2820 C C . GLY B 1 170 ? 14.5 7.621 2.141 1 98.81 170 GLY B C 1
ATOM 2821 O O . GLY B 1 170 ? 14.25 8.641 2.781 1 98.81 170 GLY B O 1
ATOM 2822 N N . CYS B 1 171 ? 13.781 7.262 1.097 1 98.81 171 CYS B N 1
ATOM 2823 C CA . CYS B 1 171 ? 12.57 7.977 0.691 1 98.81 171 CYS B CA 1
ATOM 2824 C C . CYS B 1 171 ? 11.531 7.953 1.8 1 98.81 171 CYS B C 1
ATOM 2826 O O . CYS B 1 171 ? 10.938 8.984 2.127 1 98.81 171 CYS B O 1
ATOM 2828 N N . LEU B 1 172 ? 11.336 6.785 2.318 1 98.88 172 LEU B N 1
ATOM 2829 C CA . LEU B 1 172 ? 10.344 6.598 3.373 1 98.88 172 LEU B CA 1
ATOM 2830 C C . LEU B 1 172 ? 10.656 7.477 4.578 1 98.88 172 LEU B C 1
ATOM 2832 O O . LEU B 1 172 ? 9.773 8.156 5.105 1 98.88 172 LEU B O 1
ATOM 2836 N N . LEU B 1 173 ? 11.891 7.492 5.004 1 98.81 173 LEU B N 1
ATOM 2837 C CA . LEU B 1 173 ? 12.312 8.289 6.148 1 98.81 173 LEU B CA 1
ATOM 2838 C C . LEU B 1 173 ? 12.188 9.781 5.852 1 98.81 173 LEU B C 1
ATOM 2840 O O . LEU B 1 173 ? 11.734 10.555 6.703 1 98.81 173 LEU B O 1
ATOM 2844 N N . SER B 1 174 ? 12.578 10.164 4.66 1 98.88 174 SER B N 1
ATOM 2845 C CA . SER B 1 174 ? 12.477 11.562 4.266 1 98.88 174 SER B CA 1
ATOM 2846 C C . SER B 1 174 ? 11.023 12.031 4.281 1 98.88 174 SER B C 1
ATOM 2848 O O . SER B 1 174 ? 10.719 13.102 4.812 1 98.88 174 SER B O 1
ATOM 2850 N N . ASN B 1 175 ? 10.172 11.266 3.723 1 98.88 175 ASN B N 1
ATOM 2851 C CA . ASN B 1 175 ? 8.75 11.609 3.711 1 98.88 175 ASN B CA 1
ATOM 2852 C C . ASN B 1 175 ? 8.164 11.625 5.121 1 98.88 175 ASN B C 1
ATOM 2854 O O . ASN B 1 175 ? 7.359 12.492 5.453 1 98.88 175 ASN B O 1
ATOM 2858 N N . GLY B 1 176 ? 8.578 10.664 5.906 1 98.81 176 GLY B N 1
ATOM 2859 C CA . GLY B 1 176 ? 8.109 10.609 7.281 1 98.81 176 GLY B CA 1
ATOM 2860 C C . GLY B 1 176 ? 8.555 11.805 8.109 1 98.81 176 GLY B C 1
ATOM 2861 O O . GLY B 1 176 ? 7.766 12.359 8.883 1 98.81 176 GLY B O 1
ATOM 2862 N N . LEU B 1 177 ? 9.789 12.18 7.941 1 98.75 177 LEU B N 1
ATOM 2863 C CA . LEU B 1 177 ? 10.305 13.344 8.656 1 98.75 177 LEU B CA 1
ATOM 2864 C C . LEU B 1 177 ? 9.609 14.617 8.203 1 98.75 177 LEU B C 1
ATOM 2866 O O . LEU B 1 177 ? 9.312 15.492 9.023 1 98.75 177 LEU B O 1
ATOM 2870 N N . HIS B 1 178 ? 9.391 14.719 6.93 1 98.62 178 HIS B N 1
ATOM 2871 C CA . HIS B 1 178 ? 8.656 15.875 6.434 1 98.62 178 HIS B CA 1
ATOM 2872 C C . HIS B 1 178 ? 7.234 15.914 6.992 1 98.62 178 HIS B C 1
ATOM 2874 O O . HIS B 1 178 ? 6.75 16.969 7.391 1 98.62 178 HIS B O 1
ATOM 2880 N N . LEU B 1 179 ? 6.562 14.781 7.059 1 98.38 179 LEU B N 1
ATOM 2881 C CA . LEU B 1 179 ? 5.23 14.68 7.645 1 98.38 179 LEU B CA 1
ATOM 2882 C C . LEU B 1 179 ? 5.254 15.086 9.117 1 98.38 179 LEU B C 1
ATOM 2884 O O . LEU B 1 179 ? 4.363 15.805 9.578 1 98.38 179 LEU B O 1
ATOM 2888 N N . ALA B 1 180 ? 6.25 14.602 9.805 1 97.81 180 ALA B N 1
ATOM 2889 C CA . ALA B 1 180 ? 6.387 14.969 11.211 1 97.81 180 ALA B CA 1
ATOM 2890 C C . ALA B 1 180 ? 6.547 16.484 11.375 1 97.81 180 ALA B C 1
ATOM 2892 O O . ALA B 1 180 ? 5.992 17.078 12.305 1 97.81 180 ALA B O 1
ATOM 2893 N N . GLY B 1 181 ? 7.328 17.078 10.492 1 96.12 181 GLY B N 1
ATOM 2894 C CA . GLY B 1 181 ? 7.453 18.516 10.5 1 96.12 181 GLY B CA 1
ATOM 2895 C C . GLY B 1 181 ? 6.129 19.234 10.289 1 96.12 181 GLY B C 1
ATOM 2896 O O . GLY B 1 181 ? 5.84 20.219 10.969 1 96.12 181 GLY B O 1
ATOM 2897 N N . LEU B 1 182 ? 5.359 18.75 9.344 1 96.56 182 LEU B N 1
ATOM 2898 C CA . LEU B 1 182 ? 4.043 19.328 9.102 1 96.56 182 LEU B CA 1
ATOM 2899 C C . LEU B 1 182 ? 3.145 19.156 10.328 1 96.56 182 LEU B C 1
ATOM 2901 O O . LEU B 1 182 ? 2.375 20.062 10.664 1 96.56 182 LEU B O 1
ATOM 2905 N N . ALA B 1 183 ? 3.234 17.984 10.977 1 96.44 183 ALA B N 1
ATOM 2906 C CA . ALA B 1 183 ? 2.43 17.734 12.172 1 96.44 183 ALA B CA 1
ATOM 2907 C C . ALA B 1 183 ? 2.732 18.766 13.266 1 96.44 183 ALA B C 1
ATOM 2909 O O . ALA B 1 183 ? 1.822 19.234 13.945 1 96.44 183 ALA B O 1
ATOM 2910 N N . LEU B 1 184 ? 3.988 19.094 13.414 1 93.38 184 LEU B N 1
ATOM 2911 C CA . LEU B 1 184 ? 4.406 20.031 14.438 1 93.38 184 LEU B CA 1
ATOM 2912 C C . LEU B 1 184 ? 3.906 21.438 14.117 1 93.38 184 LEU B C 1
ATOM 2914 O O . LEU B 1 184 ? 3.807 22.297 15.008 1 93.38 184 LEU B O 1
ATOM 2918 N N . ALA B 1 185 ? 3.58 21.672 12.898 1 91 185 ALA B N 1
ATOM 2919 C CA . ALA B 1 185 ? 3.113 22.984 12.461 1 91 185 ALA B CA 1
ATOM 2920 C C . ALA B 1 185 ? 1.594 23.094 12.562 1 91 185 ALA B C 1
ATOM 2922 O O . ALA B 1 185 ? 1.019 24.156 12.297 1 91 185 ALA B O 1
ATOM 2923 N N . LEU B 1 186 ? 0.936 22.031 12.945 1 90.75 186 LEU B N 1
ATOM 2924 C CA . LEU B 1 186 ? -0.508 22.062 13.148 1 90.75 186 LEU B CA 1
ATOM 2925 C C . LEU B 1 186 ? -0.862 22.844 14.406 1 90.75 186 LEU B C 1
ATOM 2927 O O . LEU B 1 186 ? -0.252 22.641 15.461 1 90.75 186 LEU B O 1
ATOM 2931 N N . HIS B 1 187 ? -1.647 23.828 14.328 1 80.31 187 HIS B N 1
ATOM 2932 C CA . HIS B 1 187 ? -2.039 24.672 15.461 1 80.31 187 HIS B CA 1
ATOM 2933 C C . HIS B 1 187 ? -2.965 23.906 16.406 1 80.31 187 HIS B C 1
ATOM 2935 O O . HIS B 1 187 ? -2.893 24.094 17.625 1 80.31 187 HIS B O 1
ATOM 2941 N N . ASN B 1 188 ? -3.85 23.172 15.906 1 74.31 188 ASN B N 1
ATOM 2942 C CA . ASN B 1 188 ? -4.801 22.391 16.672 1 74.31 188 ASN B CA 1
ATOM 2943 C C . ASN B 1 188 ? -5.094 21.047 16 1 74.31 188 ASN B C 1
ATOM 2945 O O . ASN B 1 188 ? -4.949 20.922 14.789 1 74.31 188 ASN B O 1
ATOM 2949 N N . LEU B 1 189 ? -5.246 20.141 16.922 1 79.06 189 LEU B N 1
ATOM 2950 C CA . LEU B 1 189 ? -5.812 18.891 16.422 1 79.06 189 LEU B CA 1
ATOM 2951 C C . LEU B 1 189 ? -7.336 18.906 16.5 1 79.06 189 LEU B C 1
ATOM 2953 O O . LEU B 1 189 ? -7.902 19.297 17.531 1 79.06 189 LEU B O 1
#

Solvent-accessible surface area (backbone atoms only — not comparable to full-atom values): 19351 Å² total; per-residue (Å²): 131,84,79,61,83,46,74,64,47,54,50,37,27,51,41,48,51,42,52,21,34,47,41,3,32,45,50,35,50,67,70,42,53,48,56,51,39,50,61,69,24,26,47,48,58,37,49,52,53,48,63,64,46,47,65,53,52,28,43,49,43,23,51,41,25,46,53,42,37,53,52,52,58,72,62,53,55,80,92,70,64,45,72,67,57,50,52,50,50,46,32,34,50,49,23,25,53,32,23,41,45,29,46,76,50,33,48,64,52,23,47,51,31,46,53,56,41,47,53,58,33,47,77,71,74,43,46,81,48,37,61,85,68,70,85,72,82,59,64,65,62,52,45,38,73,73,32,65,67,55,35,52,36,48,52,50,22,51,49,35,42,49,54,37,48,51,31,50,50,50,26,44,51,27,46,47,52,48,50,39,53,54,29,65,47,39,79,69,125,132,84,77,58,84,45,75,64,47,54,51,37,27,51,42,47,52,44,51,23,32,47,37,4,31,46,49,34,53,68,70,40,52,47,55,52,40,50,61,69,26,28,48,48,57,36,50,51,53,48,62,64,47,47,64,55,52,29,45,49,44,22,50,41,26,48,52,43,38,52,53,52,59,71,61,52,56,80,93,70,64,47,72,66,57,48,51,50,51,47,32,33,50,49,23,25,53,32,24,40,46,29,45,76,50,32,48,63,52,24,47,50,31,45,54,58,42,47,53,57,34,47,76,70,73,43,45,80,47,37,60,84,69,69,84,71,82,59,65,63,60,54,44,39,73,74,31,66,67,56,36,52,37,48,52,50,24,51,49,35,44,50,53,38,49,50,29,51,50,51,26,41,51,27,46,48,53,49,49,40,53,53,28,64,48,40,78,70,125

Organism: Bos taurus (NCBI:txid9913)

Sequence (378 aa):
MEEGGNPGSLTKVVHLLVLSGAWGMQMWVTFISGFVLFRGLPRHTFGLVQSKLFPFYFHISMGCAFVNLCILASQCSWAQLTFWEASQLFLLLLSLTLATINARWLESRTTAAMWALQTVEKERGLGGEVPGSHQGSDPYHQLRGQDPKYSALRQQFFRYHGLSSLCNLGCLLSNGLHLAGLALALHNLMEEGGNPGSLTKVVHLLVLSGAWGMQMWVTFISGFVLFRGLPRHTFGLVQSKLFPFYFHISMGCAFVNLCILASQCSWAQLTFWEASQLFLLLLSLTLATINARWLESRTTAAMWALQTVEKERGLGGEVPGSHQGSDPYHQLRGQDPKYSALRQQFFRYHGLSSLCNLGCLLSNGLHLAGLALALHNL

Nearest PDB structures (foldseek):
  1i49-assembly1_B  TM=2.348E-01  e=4.181E+00  Homo sapiens
  1i4t-assembly1_B  TM=2.494E-01  e=9.459E+00  Homo sapiens
  1i49-assembly1_B  TM=2.348E-01  e=3.682E+00  Homo sapiens